Protein AF-L7UNW4-F1 (afdb_monomer_lite)

Secondary structure (DSSP, 8-state):
-PPPPPP----TT-TTSTTS---------B-GGG--HHHHHHHHH--S-B----TTT-PPPPB------EEEEEEPTTTSSSS-EEEEEEEEESS-IIIIITTSGGGGGT-TTTSSBSS----BTTSGGGEEEEEEEEGGG---EEEETTEEEEHHHHTT--GGGS-HHHHHHHHHHHHHHHSB--B-S-TTSPPSTT-S--HHHHHHHHHHHHHHHHHHHT---TT--S--SS-BPPPTTHHHHHHHHHHHHHHHHBS-GGG--S-SSHHHHHHHHHHHTTSS-----S-EEEEE-

Structure (mmCIF, N/CA/C/O backbone):
data_AF-L7UNW4-F1
#
_entry.id   AF-L7UNW4-F1
#
loop_
_atom_site.group_PDB
_atom_site.id
_atom_site.type_symbol
_atom_site.label_atom_id
_atom_site.label_alt_id
_atom_site.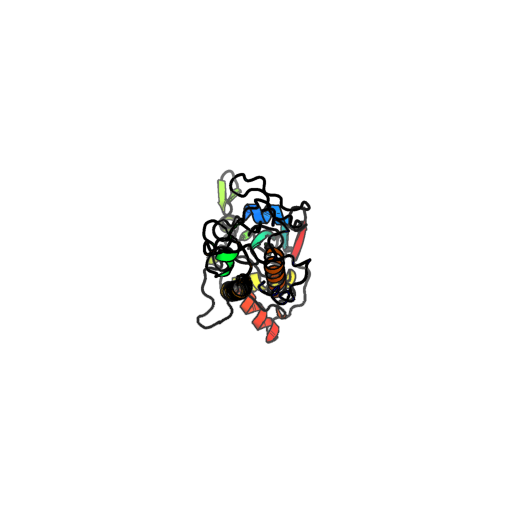label_comp_id
_atom_site.label_asym_id
_atom_site.label_entity_id
_atom_site.label_seq_id
_atom_site.pdbx_PDB_ins_code
_atom_site.Cartn_x
_atom_site.Cartn_y
_atom_site.Cartn_z
_atom_site.occupancy
_atom_site.B_iso_or_equiv
_atom_site.auth_seq_id
_atom_site.auth_comp_id
_atom_site.auth_asym_id
_atom_site.auth_atom_id
_atom_site.pdbx_PDB_model_num
ATOM 1 N N . MET A 1 1 ? 36.324 -14.123 -56.892 1.00 39.19 1 MET A N 1
ATOM 2 C CA . MET A 1 1 ? 34.978 -14.121 -56.283 1.00 39.19 1 MET A CA 1
ATOM 3 C C . MET A 1 1 ? 35.136 -14.588 -54.851 1.00 39.19 1 MET A C 1
ATOM 5 O O . MET A 1 1 ? 35.699 -15.655 -54.648 1.00 39.19 1 MET A O 1
ATOM 9 N N . VAL A 1 2 ? 34.754 -13.760 -53.881 1.00 34.31 2 VAL A N 1
ATOM 10 C CA . VAL A 1 2 ? 34.751 -14.142 -52.462 1.00 34.31 2 VAL A CA 1
ATOM 11 C C . VAL A 1 2 ? 33.530 -15.041 -52.245 1.00 34.31 2 VAL A C 1
ATOM 13 O O . VAL A 1 2 ? 32.457 -14.678 -52.734 1.00 34.31 2 VAL A O 1
ATOM 16 N N . PRO A 1 3 ? 33.658 -16.214 -51.602 1.00 35.25 3 PRO A N 1
ATOM 17 C CA . PRO A 1 3 ? 32.506 -17.066 -51.347 1.00 35.25 3 PRO A CA 1
ATOM 18 C C . PRO A 1 3 ? 31.510 -16.325 -50.441 1.00 35.25 3 PRO A C 1
ATOM 20 O O . PRO A 1 3 ? 31.945 -15.616 -49.528 1.00 35.25 3 PRO A O 1
ATOM 23 N N . PRO A 1 4 ? 30.191 -16.460 -50.673 1.00 41.19 4 PRO A N 1
ATOM 24 C CA . PRO A 1 4 ? 29.203 -15.956 -49.732 1.00 41.19 4 PRO A CA 1
ATOM 25 C C . PRO A 1 4 ? 29.487 -16.601 -48.374 1.00 41.19 4 PRO A C 1
ATOM 27 O O . PRO A 1 4 ? 29.591 -17.825 -48.269 1.00 41.19 4 PRO A O 1
ATOM 30 N N . GLY A 1 5 ? 29.709 -15.763 -47.360 1.00 40.28 5 GLY A N 1
ATOM 31 C CA . GLY A 1 5 ? 29.980 -16.227 -46.006 1.00 40.28 5 GLY A CA 1
ATOM 32 C C . GLY A 1 5 ? 28.854 -17.145 -45.522 1.00 40.28 5 GLY A C 1
ATOM 33 O O . GLY A 1 5 ? 27.713 -16.980 -45.964 1.00 40.28 5 GLY A O 1
ATOM 34 N N . PRO A 1 6 ? 29.156 -18.119 -44.646 1.00 44.53 6 PRO A N 1
ATOM 35 C CA . PRO A 1 6 ? 28.140 -18.995 -44.086 1.00 44.53 6 PRO A CA 1
ATOM 36 C C . PRO A 1 6 ? 27.051 -18.122 -43.473 1.00 44.53 6 PRO A C 1
ATOM 38 O O . PRO A 1 6 ? 27.332 -17.309 -42.589 1.00 44.53 6 PRO A O 1
ATOM 41 N N . GLY A 1 7 ? 25.832 -18.260 -44.004 1.00 51.69 7 GLY A N 1
ATOM 42 C CA . GLY A 1 7 ? 24.644 -17.633 -43.446 1.00 51.69 7 GLY A CA 1
ATOM 43 C C . GLY A 1 7 ? 24.667 -17.872 -41.946 1.00 51.69 7 GLY A C 1
ATOM 44 O O . GLY A 1 7 ? 24.882 -18.985 -41.473 1.00 51.69 7 GLY A O 1
ATOM 45 N N . ASP A 1 8 ? 24.563 -16.793 -41.203 1.00 58.44 8 ASP A N 1
ATOM 46 C CA . ASP A 1 8 ? 25.012 -16.671 -39.825 1.00 58.44 8 ASP A CA 1
ATOM 47 C C . ASP A 1 8 ? 24.097 -17.357 -38.786 1.00 58.44 8 ASP A C 1
ATOM 49 O O . ASP A 1 8 ? 24.084 -16.987 -37.605 1.00 58.44 8 ASP A O 1
ATOM 53 N N . GLY A 1 9 ? 23.322 -18.342 -39.252 1.00 54.38 9 GLY A N 1
ATOM 54 C CA . GLY A 1 9 ? 22.373 -19.149 -38.497 1.00 54.38 9 GLY A CA 1
ATOM 55 C C . GLY A 1 9 ? 21.197 -18.363 -37.925 1.00 54.38 9 GLY A C 1
ATOM 56 O O . GLY A 1 9 ? 20.478 -18.899 -37.083 1.00 54.38 9 GLY A O 1
ATOM 57 N N . HIS A 1 10 ? 21.008 -17.099 -38.315 1.00 52.16 10 HIS A N 1
ATOM 58 C CA . HIS A 1 10 ? 19.988 -16.256 -37.712 1.00 52.16 10 HIS A CA 1
ATOM 59 C C . HIS A 1 10 ? 18.599 -16.533 -38.308 1.00 52.16 10 HIS A C 1
ATOM 61 O O . HIS A 1 10 ? 18.449 -16.513 -39.529 1.00 52.16 10 HIS A O 1
ATOM 67 N N . PRO A 1 11 ? 17.567 -16.783 -37.483 1.00 59.62 11 PRO A N 1
ATOM 68 C CA . PRO A 1 11 ? 16.223 -17.045 -37.986 1.00 59.62 11 PRO A CA 1
ATOM 69 C C . PRO A 1 11 ? 15.629 -15.796 -38.660 1.00 59.62 11 PRO A C 1
ATOM 71 O O . PRO A 1 11 ? 15.615 -14.719 -38.063 1.00 59.62 11 PRO A O 1
ATOM 74 N N . GLU A 1 12 ? 15.070 -15.963 -39.866 1.00 52.09 12 GLU A N 1
ATOM 75 C CA . GLU A 1 12 ? 14.457 -14.893 -40.688 1.00 52.09 12 GLU A CA 1
ATOM 76 C C . GLU A 1 12 ? 13.303 -14.144 -39.986 1.00 52.09 12 GLU A C 1
ATOM 78 O O . GLU A 1 12 ? 12.936 -13.047 -40.390 1.00 52.09 12 GLU A O 1
ATOM 83 N N . GLY A 1 13 ? 12.753 -14.697 -38.899 1.00 53.56 13 GLY A N 1
ATOM 84 C CA . GLY A 1 13 ? 11.665 -14.108 -38.107 1.00 53.56 13 GLY A CA 1
ATOM 85 C C . GLY A 1 13 ? 12.092 -13.486 -36.774 1.00 53.56 13 GLY A C 1
ATOM 86 O O . GLY A 1 13 ? 11.269 -13.375 -35.863 1.00 53.56 13 GLY A O 1
ATOM 87 N N . CYS A 1 14 ? 13.369 -13.145 -36.588 1.00 54.25 14 CYS A N 1
ATOM 88 C CA . CYS A 1 14 ? 13.829 -12.584 -35.322 1.00 54.25 14 CYS A CA 1
ATOM 89 C C . CYS A 1 14 ? 13.159 -11.227 -35.024 1.00 54.25 14 CYS A C 1
ATOM 91 O O . CYS A 1 14 ? 13.487 -10.210 -35.631 1.00 54.25 14 CYS A O 1
ATOM 93 N N . LEU A 1 15 ? 12.294 -11.183 -34.002 1.00 47.06 15 LEU A N 1
ATOM 94 C CA . LEU A 1 15 ? 11.631 -9.965 -33.486 1.00 47.06 15 LEU A CA 1
ATOM 95 C C . LEU A 1 15 ? 12.612 -8.892 -32.954 1.00 47.06 15 LEU A C 1
ATOM 97 O O . LEU A 1 15 ? 12.213 -7.797 -32.541 1.00 47.06 15 LEU A O 1
ATOM 101 N N . PHE A 1 16 ? 13.905 -9.219 -32.901 1.00 52.94 16 PHE A N 1
ATOM 102 C CA . PHE A 1 16 ? 14.989 -8.326 -32.498 1.00 52.94 16 PHE A CA 1
ATOM 103 C C . PHE A 1 16 ? 15.801 -7.798 -33.692 1.00 52.94 16 PHE A C 1
ATOM 105 O O . PHE A 1 16 ? 16.626 -6.907 -33.501 1.00 52.94 16 PHE A O 1
ATOM 112 N N . CYS A 1 17 ? 15.548 -8.286 -34.912 1.00 55.28 17 CYS A N 1
ATOM 113 C CA . CYS A 1 17 ? 16.135 -7.761 -36.140 1.00 55.28 17 CYS A CA 1
ATOM 114 C C . CYS A 1 17 ? 15.327 -6.583 -36.698 1.00 55.28 17 CYS A C 1
ATOM 116 O O . CYS A 1 17 ? 14.102 -6.529 -36.625 1.00 55.28 17 CYS A O 1
ATOM 118 N N . LYS A 1 18 ? 16.057 -5.621 -37.267 1.00 51.88 18 LYS A N 1
ATOM 119 C CA . LYS A 1 18 ? 15.620 -4.259 -37.617 1.00 51.88 18 LYS A CA 1
ATOM 120 C C . LYS A 1 18 ? 14.452 -4.158 -38.615 1.00 51.88 18 LYS A C 1
ATOM 122 O O . LYS A 1 18 ? 13.881 -3.081 -38.747 1.00 51.88 18 LYS A O 1
ATOM 127 N N . GLU A 1 19 ? 14.101 -5.235 -39.317 1.00 51.78 19 GLU A N 1
ATOM 128 C CA . GLU A 1 19 ? 13.080 -5.205 -40.379 1.00 51.78 19 GLU A CA 1
ATOM 129 C C . GLU A 1 19 ? 11.636 -5.176 -39.859 1.00 51.78 19 GLU A C 1
ATOM 131 O O . GLU A 1 19 ? 10.724 -4.834 -40.604 1.00 51.78 19 GLU A O 1
ATOM 136 N N . SER A 1 20 ? 11.421 -5.437 -38.567 1.00 48.34 20 SER A N 1
ATOM 137 C CA . SER A 1 20 ? 10.173 -5.078 -37.891 1.00 48.34 20 SER A CA 1
ATOM 138 C C . SER A 1 20 ? 10.376 -3.749 -37.163 1.00 48.34 20 SER A C 1
ATOM 140 O O . SER A 1 20 ? 10.975 -3.751 -36.081 1.00 48.34 20 SER A O 1
ATOM 142 N N . PRO A 1 21 ? 9.937 -2.600 -37.717 1.00 50.62 21 PRO A N 1
ATOM 143 C CA . PRO A 1 21 ? 10.019 -1.340 -36.997 1.00 50.62 21 PRO A CA 1
ATOM 144 C C . PRO A 1 21 ? 9.292 -1.504 -35.665 1.00 50.62 21 PRO A C 1
ATOM 146 O O . PRO A 1 21 ? 8.100 -1.806 -35.608 1.00 50.62 21 PRO A O 1
ATOM 149 N N . ARG A 1 22 ? 10.034 -1.329 -34.569 1.00 56.44 22 ARG A N 1
ATOM 150 C CA . ARG A 1 22 ? 9.451 -1.210 -33.235 1.00 56.44 22 ARG A CA 1
ATOM 151 C C . ARG A 1 22 ? 8.745 0.134 -33.195 1.00 56.44 22 ARG A C 1
ATOM 153 O O . ARG A 1 22 ? 9.339 1.123 -32.775 1.00 56.44 22 ARG A O 1
ATOM 160 N N . GLU A 1 23 ? 7.521 0.191 -33.712 1.00 56.66 23 GLU A N 1
ATOM 161 C CA . GLU A 1 23 ? 6.699 1.388 -33.609 1.00 56.66 23 GLU A CA 1
ATOM 162 C C . GLU A 1 23 ? 6.601 1.778 -32.136 1.00 56.66 23 GLU A C 1
ATOM 164 O O . GLU A 1 23 ? 6.102 1.044 -31.278 1.00 56.66 23 GLU A O 1
ATOM 169 N N . LEU A 1 24 ? 7.171 2.939 -31.846 1.00 56.50 24 LEU A N 1
ATOM 170 C CA . LEU A 1 24 ? 7.217 3.511 -30.523 1.00 56.50 24 LEU A CA 1
ATOM 171 C C . LEU A 1 24 ? 5.833 4.081 -30.207 1.00 56.50 24 LEU A C 1
ATOM 173 O O . LEU A 1 24 ? 5.397 5.055 -30.817 1.00 56.50 24 LEU A O 1
ATOM 177 N N . LYS A 1 25 ? 5.130 3.475 -29.246 1.00 65.12 25 LYS A N 1
ATOM 178 C CA . LYS A 1 25 ? 3.729 3.795 -28.919 1.00 65.12 25 LYS A CA 1
ATOM 179 C C . LYS A 1 25 ? 3.529 5.143 -28.208 1.00 65.12 25 LYS A C 1
ATOM 181 O O . LYS A 1 25 ? 2.401 5.489 -27.873 1.00 65.12 25 LYS A O 1
ATOM 186 N N . ASN A 1 26 ? 4.598 5.914 -27.991 1.00 71.56 26 ASN A N 1
ATOM 187 C CA . ASN A 1 26 ? 4.573 7.264 -27.402 1.00 71.56 26 ASN A CA 1
ATOM 188 C C . ASN A 1 26 ? 3.898 7.328 -26.031 1.00 71.56 26 ASN A C 1
ATOM 190 O O . ASN A 1 26 ? 3.350 8.362 -25.651 1.00 71.56 26 ASN A O 1
ATOM 194 N N . TYR A 1 27 ? 3.980 6.233 -25.273 1.00 78.25 27 TYR A N 1
ATOM 195 C CA . TYR A 1 27 ? 3.532 6.211 -23.891 1.00 78.25 27 TYR A CA 1
ATOM 196 C C . TYR A 1 27 ? 4.336 7.195 -23.031 1.00 78.25 27 TYR A C 1
ATOM 198 O O . TYR A 1 27 ? 5.460 7.546 -23.401 1.00 78.25 27 TYR A O 1
ATOM 206 N N . LYS A 1 28 ? 3.798 7.617 -21.879 1.00 81.94 28 LYS A N 1
ATOM 207 C CA . LYS A 1 28 ? 4.635 8.162 -20.793 1.00 81.94 28 LYS A CA 1
ATOM 208 C C . LYS A 1 28 ? 4.490 7.368 -19.515 1.00 81.94 28 LYS A C 1
ATOM 210 O O . LYS A 1 28 ? 3.475 6.729 -19.277 1.00 81.94 28 LYS A O 1
ATOM 215 N N . THR A 1 29 ? 5.506 7.441 -18.674 1.00 86.44 29 THR A N 1
ATOM 216 C CA . THR A 1 29 ? 5.508 6.800 -17.368 1.00 86.44 29 THR A CA 1
ATOM 217 C C . THR A 1 29 ? 5.247 7.830 -16.276 1.00 86.44 29 THR A C 1
ATOM 219 O O . THR A 1 29 ? 5.974 8.818 -16.157 1.00 86.44 29 THR A O 1
ATOM 222 N N . LYS A 1 30 ? 4.247 7.579 -15.422 1.00 87.88 30 LYS A N 1
ATOM 223 C CA . LYS A 1 30 ? 4.075 8.320 -14.166 1.00 87.88 30 LYS A CA 1
ATOM 224 C C . LYS A 1 30 ? 4.955 7.685 -13.096 1.00 87.88 30 LYS A C 1
ATOM 226 O O . LYS A 1 30 ? 4.632 6.631 -12.550 1.00 87.88 30 LYS A O 1
ATOM 231 N N . HIS A 1 31 ? 6.099 8.311 -12.872 1.00 85.31 31 HIS A N 1
ATOM 232 C CA . HIS A 1 31 ? 7.185 7.757 -12.081 1.00 85.31 31 HIS A CA 1
ATOM 233 C C . HIS A 1 31 ? 7.033 7.949 -10.568 1.00 85.31 31 HIS A C 1
ATOM 235 O O . HIS A 1 31 ? 6.147 8.677 -10.125 1.00 85.31 31 HIS A O 1
ATOM 241 N N . GLY A 1 32 ? 7.912 7.319 -9.775 1.00 84.69 32 GLY A N 1
ATOM 242 C CA . GLY A 1 32 ? 7.780 7.253 -8.312 1.00 84.69 32 GLY A CA 1
ATOM 243 C C . GLY A 1 32 ? 7.618 8.617 -7.624 1.00 84.69 32 GLY A C 1
ATOM 244 O O . GLY A 1 32 ? 6.718 8.773 -6.803 1.00 84.69 32 GLY A O 1
ATOM 245 N N . GLU A 1 33 ? 8.426 9.611 -8.016 1.00 86.75 33 GLU A N 1
ATOM 246 C CA . GLU A 1 33 ? 8.375 10.988 -7.475 1.00 86.75 33 GLU A CA 1
ATOM 247 C C . GLU A 1 33 ? 7.083 11.750 -7.815 1.00 86.75 33 GLU A C 1
ATOM 249 O O . GLU A 1 33 ? 6.759 12.732 -7.152 1.00 86.75 33 GLU A O 1
ATOM 254 N N . LEU A 1 34 ? 6.341 11.316 -8.841 1.00 87.69 34 LEU A N 1
ATOM 255 C CA . LEU A 1 34 ? 5.068 11.922 -9.241 1.00 87.69 34 LEU A CA 1
ATOM 256 C C . LEU A 1 34 ? 3.859 11.238 -8.596 1.00 87.69 34 LEU A C 1
ATOM 258 O O . LEU A 1 34 ? 2.745 11.494 -9.050 1.00 87.69 34 LEU A O 1
ATOM 262 N N . LYS A 1 35 ? 4.045 10.370 -7.589 1.00 89.56 35 LYS A N 1
ATOM 263 C CA . LYS A 1 35 ? 2.926 9.675 -6.933 1.00 89.56 35 LYS A CA 1
ATOM 264 C C . LYS A 1 35 ? 1.833 10.654 -6.485 1.00 89.56 35 LYS A C 1
ATOM 266 O O . LYS A 1 35 ? 2.120 11.736 -5.977 1.00 89.56 35 LYS A O 1
ATOM 271 N N . ASP A 1 36 ? 0.581 10.251 -6.648 1.00 91.12 36 ASP A N 1
ATOM 272 C CA . ASP A 1 36 ? -0.588 11.028 -6.246 1.00 91.12 36 ASP A CA 1
ATOM 273 C C . ASP A 1 36 ? -1.644 10.089 -5.658 1.00 91.12 36 ASP A C 1
ATOM 275 O O . ASP A 1 36 ? -2.275 9.292 -6.357 1.00 91.12 36 ASP A O 1
ATOM 279 N N . GLU A 1 37 ? -1.840 10.196 -4.346 1.00 90.62 37 GLU A N 1
ATOM 280 C CA . GLU A 1 37 ? -2.776 9.358 -3.595 1.00 90.62 37 GLU A CA 1
ATOM 281 C C . GLU A 1 37 ? -4.228 9.559 -4.038 1.00 90.62 37 GLU A C 1
ATOM 283 O O . GLU A 1 37 ? -4.982 8.591 -4.069 1.00 90.62 37 GLU A O 1
ATOM 288 N N . GLY A 1 38 ? -4.615 10.763 -4.472 1.00 91.75 38 GLY A N 1
ATOM 289 C CA . GLY A 1 38 ? -5.956 11.028 -4.997 1.00 91.75 38 GLY A CA 1
ATOM 290 C C . GLY A 1 38 ? -6.176 10.429 -6.389 1.00 91.75 38 GLY A C 1
ATOM 291 O O . GLY A 1 38 ? -7.293 10.033 -6.733 1.00 91.75 38 GLY A O 1
ATOM 292 N N . VAL A 1 39 ? -5.124 10.323 -7.207 1.00 90.94 39 VAL A N 1
ATOM 293 C CA . VAL A 1 39 ? -5.185 9.578 -8.478 1.00 90.94 39 VAL A CA 1
ATOM 294 C C . VAL A 1 39 ? -5.271 8.077 -8.214 1.00 90.94 39 VAL A C 1
ATOM 296 O O . VAL A 1 39 ? -6.097 7.412 -8.843 1.00 90.94 39 VAL A O 1
ATOM 299 N N . LEU A 1 40 ? -4.490 7.558 -7.261 1.00 92.56 40 LEU A N 1
ATOM 300 C CA . LEU A 1 40 ? -4.558 6.153 -6.857 1.00 92.56 40 LEU A CA 1
ATOM 301 C C . LEU A 1 40 ? -5.957 5.789 -6.354 1.00 92.56 40 LEU A C 1
ATOM 303 O O . LEU A 1 40 ? -6.538 4.801 -6.796 1.00 92.56 40 LEU A O 1
ATOM 307 N N . GLU A 1 41 ? -6.522 6.620 -5.481 1.00 93.06 41 GLU A N 1
ATOM 308 C CA . GLU A 1 41 ? -7.867 6.464 -4.930 1.00 93.06 41 GLU A CA 1
ATOM 309 C C . GLU A 1 41 ? -8.927 6.345 -6.038 1.00 93.06 41 GLU A C 1
ATOM 311 O O . GLU A 1 41 ? -9.714 5.396 -6.077 1.00 93.06 41 GLU A O 1
ATOM 316 N N . LYS A 1 42 ? -8.896 7.264 -7.013 1.00 91.81 42 LYS A N 1
ATOM 317 C CA . LYS A 1 42 ? -9.773 7.216 -8.192 1.00 91.81 42 LYS A CA 1
ATOM 318 C C . LYS A 1 42 ? -9.550 5.956 -9.025 1.00 91.81 42 LYS A C 1
ATOM 320 O O . LYS A 1 42 ? -10.523 5.383 -9.513 1.00 91.81 42 LYS A O 1
ATOM 325 N N . SER A 1 43 ? -8.300 5.523 -9.195 1.00 90.81 43 SER A N 1
ATOM 326 C CA . SER A 1 43 ? -7.974 4.312 -9.953 1.00 90.81 43 SER A CA 1
ATOM 327 C C . SER A 1 43 ? -8.510 3.049 -9.272 1.00 90.81 43 SER A C 1
ATOM 329 O O . SER A 1 43 ? -9.062 2.185 -9.955 1.00 90.81 43 SER A O 1
ATOM 331 N N . LEU A 1 44 ? -8.420 2.963 -7.941 1.00 92.31 44 LEU A N 1
ATOM 332 C CA . LEU A 1 44 ? -8.937 1.835 -7.161 1.00 92.31 44 LEU A CA 1
ATOM 333 C C . LEU A 1 44 ? -10.457 1.690 -7.284 1.00 92.31 44 LEU A C 1
ATOM 335 O O . LEU A 1 44 ? -10.946 0.575 -7.462 1.00 92.31 44 LEU A O 1
ATOM 339 N N . TRP A 1 45 ? -11.190 2.806 -7.276 1.00 91.94 45 TRP A N 1
ATOM 340 C CA . TRP A 1 45 ? -12.646 2.809 -7.468 1.00 91.94 45 TRP A CA 1
ATOM 341 C C . TRP A 1 45 ? -13.094 2.585 -8.919 1.00 91.94 45 TRP A C 1
ATOM 343 O O . TRP A 1 45 ? -14.252 2.235 -9.153 1.00 91.94 45 TRP A O 1
ATOM 353 N N . SER A 1 46 ? -12.222 2.827 -9.899 1.00 87.69 46 SER A N 1
ATOM 354 C CA . SER A 1 46 ? -12.574 2.742 -11.318 1.00 87.69 46 SER A CA 1
ATOM 355 C C . SER A 1 46 ? -12.777 1.295 -11.773 1.00 87.69 46 SER A C 1
ATOM 357 O O . SER A 1 46 ? -12.003 0.404 -11.415 1.00 87.69 46 SER A O 1
ATOM 359 N N . LYS A 1 47 ? -13.788 1.085 -12.627 1.00 83.25 47 LYS A N 1
ATOM 360 C CA . LYS A 1 47 ? -13.935 -0.137 -13.437 1.00 83.25 47 LYS A CA 1
ATOM 361 C C . LYS A 1 47 ? -13.192 -0.051 -14.762 1.00 83.25 47 LYS A C 1
ATOM 363 O O . LYS A 1 47 ? -12.759 -1.064 -15.308 1.00 83.25 47 LYS A O 1
ATOM 368 N N . GLU A 1 48 ? -13.056 1.172 -15.259 1.00 80.50 48 GLU A N 1
ATOM 369 C CA . GLU A 1 48 ? -12.449 1.461 -16.545 1.00 80.50 48 GLU A CA 1
ATOM 370 C C . GLU A 1 48 ? -10.937 1.260 -16.483 1.00 80.50 48 GLU A C 1
ATOM 372 O O . GLU A 1 48 ? -10.325 1.550 -15.441 1.00 80.50 48 GLU A O 1
ATOM 377 N N . PRO A 1 49 ? -10.318 0.810 -17.590 1.00 71.38 49 PRO A N 1
ATOM 378 C CA . PRO A 1 49 ? -8.877 0.816 -17.711 1.00 71.38 49 PRO A CA 1
ATOM 379 C C . PRO A 1 49 ? -8.321 2.213 -17.444 1.00 71.38 49 PRO A C 1
ATOM 381 O O . PRO A 1 49 ? -8.884 3.213 -17.898 1.00 71.38 49 PRO A O 1
ATOM 384 N N . LEU A 1 50 ? -7.200 2.302 -16.730 1.00 67.19 50 LEU A N 1
ATOM 385 C CA . LEU A 1 50 ? -6.555 3.592 -16.536 1.00 67.19 50 LEU A CA 1
ATOM 386 C C . LEU A 1 50 ? -5.980 4.070 -17.872 1.00 67.19 50 LEU A C 1
ATOM 388 O O . LEU A 1 50 ? -5.015 3.509 -18.392 1.00 67.19 50 LEU A O 1
ATOM 392 N N . ILE A 1 51 ? -6.569 5.137 -18.398 1.00 60.28 51 ILE A N 1
ATOM 393 C CA . ILE A 1 51 ? -6.081 5.870 -19.561 1.00 60.28 51 ILE A CA 1
ATOM 394 C C . ILE A 1 51 ? -5.776 7.284 -19.067 1.00 60.28 51 ILE A C 1
ATOM 396 O O . ILE A 1 51 ? -6.657 7.972 -18.551 1.00 60.28 51 ILE A O 1
ATOM 400 N N . SER A 1 52 ? -4.516 7.715 -19.156 1.00 56.72 52 SER A N 1
ATOM 401 C CA . SER A 1 52 ? -4.169 9.096 -18.812 1.00 56.72 52 SER A CA 1
ATOM 402 C C . SER A 1 52 ? -4.630 10.038 -19.918 1.00 56.72 52 SER A C 1
ATOM 404 O O . SER A 1 52 ? -4.306 9.842 -21.086 1.00 56.72 52 SER A O 1
ATOM 406 N N . ASN A 1 53 ? -5.337 11.094 -19.520 1.00 50.34 53 ASN A N 1
ATOM 407 C CA . ASN A 1 53 ? -5.613 12.261 -20.360 1.00 50.34 53 ASN A CA 1
ATOM 408 C C . ASN A 1 53 ? -4.657 13.432 -20.050 1.00 50.34 53 ASN A C 1
ATOM 410 O O . ASN A 1 53 ? -4.805 14.518 -20.614 1.00 50.34 53 ASN A O 1
ATOM 414 N N . ASP A 1 54 ? -3.694 13.250 -19.135 1.00 54.62 54 ASP A N 1
ATOM 415 C CA . ASP A 1 54 ? -2.702 14.274 -18.807 1.00 54.62 54 ASP A CA 1
ATOM 416 C C . ASP A 1 54 ? -1.718 14.431 -19.973 1.00 54.62 54 ASP A C 1
ATOM 418 O O . ASP A 1 54 ? -0.956 13.521 -20.300 1.00 54.62 54 ASP A O 1
ATOM 422 N N . LYS A 1 55 ? -1.697 15.618 -20.587 1.00 51.38 55 LYS A N 1
ATOM 423 C CA . LYS A 1 55 ? -0.790 15.953 -21.695 1.00 51.38 55 LYS A CA 1
ATOM 424 C C . LYS A 1 55 ? 0.693 15.860 -21.308 1.00 51.38 55 LYS A C 1
ATOM 426 O O . LYS A 1 55 ? 1.522 15.659 -22.191 1.00 51.38 55 LYS A O 1
ATOM 431 N N . LYS A 1 56 ? 1.036 15.981 -20.017 1.00 47.19 56 LYS A N 1
ATOM 432 C CA . LYS A 1 56 ? 2.400 15.774 -19.498 1.00 47.19 56 LYS A CA 1
ATOM 433 C C . LYS A 1 56 ? 2.778 14.289 -19.429 1.00 47.19 56 LYS A C 1
ATOM 435 O O . LYS A 1 56 ? 3.965 13.976 -19.433 1.00 47.19 56 LYS A O 1
ATOM 440 N N . VAL A 1 57 ? 1.784 13.393 -19.407 1.00 47.88 57 VAL A N 1
ATOM 441 C CA . VAL A 1 57 ? 1.930 11.941 -19.186 1.00 47.88 57 VAL A CA 1
ATOM 442 C C . VAL A 1 57 ? 1.404 11.098 -20.374 1.00 47.88 57 VAL A C 1
ATOM 444 O O . VAL A 1 57 ? 1.523 9.883 -20.365 1.00 47.88 57 VAL A O 1
ATOM 447 N N . GLY A 1 58 ? 0.888 11.704 -21.449 1.00 52.12 58 GLY A N 1
ATOM 448 C CA . GLY A 1 58 ? 0.532 11.000 -22.695 1.00 52.12 58 GLY A CA 1
ATOM 449 C C . GLY A 1 58 ? -0.401 9.785 -22.504 1.00 52.12 58 GLY A C 1
ATOM 450 O O . GLY A 1 58 ? -1.038 9.656 -21.458 1.00 52.12 58 GLY A O 1
ATOM 451 N N . PRO A 1 59 ? -0.521 8.887 -23.502 1.00 54.06 59 PRO A N 1
ATOM 452 C CA . PRO A 1 59 ? -1.213 7.618 -23.306 1.00 54.06 59 PRO A CA 1
ATOM 453 C C . PRO A 1 59 ? -0.444 6.735 -22.307 1.00 54.06 59 PRO A C 1
ATOM 455 O O . PRO A 1 59 ? 0.787 6.702 -22.308 1.00 54.06 59 PRO A O 1
ATOM 458 N N . LEU A 1 60 ? -1.168 5.986 -21.473 1.00 62.97 60 LEU A N 1
ATOM 459 C CA . LEU A 1 60 ? -0.602 4.942 -20.609 1.00 62.97 60 LEU A CA 1
ATOM 460 C C . LEU A 1 60 ? -0.834 3.564 -21.225 1.00 62.97 60 LEU A C 1
ATOM 462 O O . LEU A 1 60 ? -1.726 3.385 -22.059 1.00 62.97 60 LEU A O 1
ATOM 466 N N . TYR A 1 61 ? -0.056 2.577 -20.784 1.00 63.62 61 TYR A N 1
ATOM 467 C CA . TYR A 1 61 ? -0.390 1.187 -21.060 1.00 63.62 61 TYR A CA 1
ATOM 468 C C . TYR A 1 61 ? -1.727 0.868 -20.366 1.00 63.62 61 TYR A C 1
ATOM 470 O O . TYR A 1 61 ? -1.845 1.134 -19.168 1.00 63.62 61 TYR A O 1
ATOM 478 N N . PRO A 1 62 ? -2.742 0.336 -21.073 1.00 61.38 62 PRO A N 1
ATOM 479 C CA . PRO A 1 62 ? -4.044 0.082 -20.472 1.00 61.38 62 PRO A CA 1
ATOM 480 C C . PRO A 1 62 ? -3.904 -0.962 -19.361 1.00 61.38 62 PRO A C 1
ATOM 482 O O . PRO A 1 62 ? -3.502 -2.101 -19.597 1.00 61.38 62 PRO A O 1
ATOM 485 N N . LEU A 1 63 ? -4.239 -0.557 -18.140 1.00 65.00 63 LEU A N 1
ATOM 486 C CA . LEU A 1 63 ? -4.293 -1.418 -16.962 1.00 65.00 63 LEU A CA 1
ATOM 487 C C . LEU A 1 63 ? -5.730 -1.463 -16.474 1.00 65.00 63 LEU A C 1
ATOM 489 O O . LEU A 1 63 ? -6.364 -0.415 -16.392 1.00 65.00 63 LEU A O 1
ATOM 493 N N . SER A 1 64 ? -6.238 -2.646 -16.138 1.00 70.94 64 SER A N 1
ATOM 494 C CA . SER A 1 64 ? -7.563 -2.781 -15.531 1.00 70.94 64 SER A CA 1
ATOM 495 C C . SER A 1 64 ? -7.675 -1.919 -14.270 1.00 70.94 64 SER A C 1
ATOM 497 O O . SER A 1 64 ? -6.739 -1.868 -13.467 1.00 70.94 64 SER A O 1
ATOM 499 N N . GLY A 1 65 ? -8.824 -1.266 -14.085 1.00 72.19 65 GLY A N 1
ATOM 500 C CA . GLY A 1 65 ? -9.165 -0.618 -12.822 1.00 72.19 65 GLY A CA 1
ATOM 501 C C . GLY A 1 65 ? -9.267 -1.621 -11.666 1.00 72.19 65 GLY A C 1
ATOM 502 O O . GLY A 1 65 ? -9.327 -2.836 -11.877 1.00 72.19 65 GLY A O 1
ATOM 503 N N . GLY A 1 66 ? -9.264 -1.105 -10.436 1.00 78.75 66 GLY A N 1
ATOM 504 C CA . GLY A 1 66 ? -9.261 -1.933 -9.226 1.00 78.75 66 GLY A CA 1
ATOM 505 C C . GLY A 1 66 ? -10.617 -2.548 -8.906 1.00 78.75 66 GLY A C 1
ATOM 506 O O . GLY A 1 66 ? -10.667 -3.607 -8.286 1.00 78.75 66 GLY A O 1
ATOM 507 N N . ASN A 1 67 ? -11.710 -1.905 -9.343 1.00 78.50 67 ASN A N 1
ATOM 508 C CA . ASN A 1 67 ? -13.082 -2.267 -8.976 1.00 78.50 67 ASN A CA 1
ATOM 509 C C . ASN A 1 67 ? -13.313 -2.399 -7.454 1.00 78.50 67 ASN A C 1
ATOM 511 O O . ASN A 1 67 ? -14.273 -3.046 -7.032 1.00 78.50 67 ASN A O 1
ATOM 515 N N . ASP A 1 68 ? -12.466 -1.799 -6.615 1.00 86.12 68 ASP A N 1
ATOM 516 C CA . ASP A 1 68 ? -12.614 -1.879 -5.166 1.00 86.12 68 ASP A CA 1
ATOM 517 C C . ASP A 1 68 ? -13.626 -0.828 -4.722 1.00 86.12 68 ASP A C 1
ATOM 519 O O . ASP A 1 68 ? -13.316 0.353 -4.693 1.00 86.12 68 ASP A O 1
ATOM 523 N N . GLN A 1 69 ? -14.850 -1.238 -4.389 1.00 87.56 69 GLN A N 1
ATOM 524 C CA . GLN A 1 69 ? -15.921 -0.327 -3.967 1.00 87.56 69 GLN A CA 1
ATOM 525 C C . GLN A 1 69 ? -15.799 0.134 -2.507 1.00 87.56 69 GLN A C 1
ATOM 527 O O . GLN A 1 69 ? -16.701 0.811 -2.013 1.00 87.56 69 GLN A O 1
ATOM 532 N N . THR A 1 70 ? -14.722 -0.226 -1.804 1.00 92.38 70 THR A N 1
ATOM 533 C CA . THR A 1 70 ? -14.546 0.107 -0.389 1.00 92.38 70 THR A CA 1
ATOM 534 C C . THR A 1 70 ? -14.507 1.624 -0.178 1.00 92.38 70 THR A C 1
ATOM 536 O O . THR A 1 70 ? -13.708 2.338 -0.784 1.00 92.38 70 THR A O 1
ATOM 539 N N . THR A 1 71 ? -15.366 2.128 0.710 1.00 94.19 71 THR A N 1
ATOM 540 C CA . THR A 1 71 ? -15.327 3.522 1.203 1.00 94.19 71 THR A CA 1
ATOM 541 C C . THR A 1 71 ? -14.742 3.630 2.605 1.00 94.19 71 THR A C 1
ATOM 543 O O . THR A 1 71 ? -14.390 4.719 3.060 1.00 94.19 71 THR A O 1
ATOM 546 N N . GLY A 1 72 ? -14.608 2.494 3.286 1.00 96.00 72 GLY A N 1
ATOM 547 C CA . GLY A 1 72 ? -14.041 2.402 4.615 1.00 96.00 72 GLY A CA 1
ATOM 548 C C . GLY A 1 72 ? -14.592 1.212 5.381 1.00 96.00 72 GLY A C 1
ATOM 549 O O . GLY A 1 72 ? -15.017 0.208 4.805 1.00 96.00 72 GLY A O 1
ATOM 550 N N . TRP A 1 73 ? -14.601 1.349 6.697 1.00 97.56 73 TRP A N 1
ATOM 551 C CA . TRP A 1 73 ? -15.086 0.363 7.640 1.00 97.56 73 TRP A CA 1
ATOM 552 C C . TRP A 1 73 ? -15.850 1.036 8.769 1.00 97.56 73 TRP A C 1
ATOM 554 O O . TRP A 1 73 ? -15.697 2.228 9.037 1.00 97.56 73 TRP A O 1
ATOM 564 N N . THR A 1 74 ? -16.640 0.231 9.457 1.00 97.88 74 THR A N 1
ATOM 565 C CA . THR A 1 74 ? -17.433 0.653 10.599 1.00 97.88 74 THR A CA 1
ATOM 566 C C . THR A 1 74 ? -17.314 -0.367 11.710 1.00 97.88 74 THR A C 1
ATOM 568 O O . THR A 1 74 ? -17.604 -1.548 11.501 1.00 97.88 74 THR A O 1
ATOM 571 N N . ALA A 1 75 ? -16.892 0.102 12.880 1.00 97.88 75 ALA A N 1
ATOM 572 C CA . ALA A 1 75 ? -16.902 -0.658 14.115 1.00 97.88 75 ALA A CA 1
ATOM 573 C C . ALA A 1 75 ? -18.276 -0.538 14.781 1.00 97.88 75 ALA A C 1
ATOM 575 O O . ALA A 1 75 ? -18.804 0.565 14.936 1.00 97.88 75 ALA A O 1
ATOM 576 N N . LYS A 1 76 ? -18.849 -1.679 15.169 1.00 97.81 76 LYS A N 1
ATOM 577 C CA . LYS A 1 76 ? -20.122 -1.739 15.895 1.00 97.81 76 LYS A CA 1
ATOM 578 C C . LYS A 1 76 ? -20.010 -1.054 17.269 1.00 97.81 76 LYS A C 1
ATOM 580 O O . LYS A 1 76 ? -18.921 -1.062 17.848 1.00 97.81 76 LYS A O 1
ATOM 585 N N . PRO A 1 77 ? -21.130 -0.563 17.831 1.00 96.94 77 PRO A N 1
ATOM 586 C CA . PRO A 1 77 ? -21.204 -0.178 19.239 1.00 96.94 77 PRO A CA 1
ATOM 587 C C . PRO A 1 77 ? -20.589 -1.236 20.167 1.00 96.94 77 PRO A C 1
ATOM 589 O O . PRO A 1 77 ? -20.802 -2.437 19.989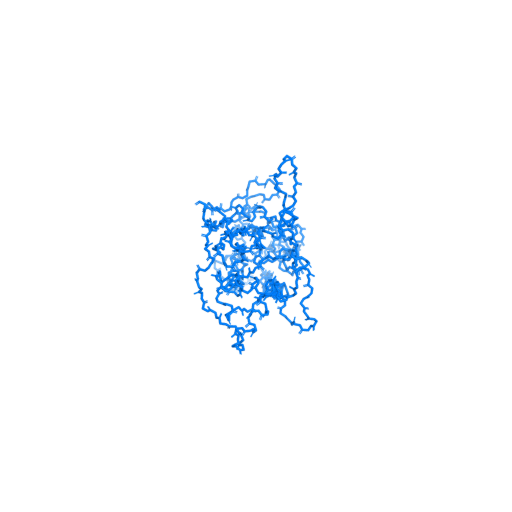 1.00 96.94 77 PRO A O 1
ATOM 592 N N . GLY A 1 78 ? -19.798 -0.785 21.133 1.00 95.31 78 GLY A N 1
ATOM 593 C CA . GLY A 1 78 ? -19.037 -1.595 22.084 1.00 95.31 78 GLY A CA 1
ATOM 594 C C . GLY A 1 78 ? -17.727 -2.183 21.547 1.00 95.31 78 GLY A C 1
ATOM 595 O O . GLY A 1 78 ? -16.968 -2.753 22.327 1.00 95.31 78 GLY A O 1
ATOM 596 N N . ALA A 1 79 ? -17.431 -2.078 20.245 1.00 96.06 79 ALA A N 1
ATOM 597 C CA . ALA A 1 79 ? -16.175 -2.593 19.691 1.00 96.06 79 ALA A CA 1
ATOM 598 C C . ALA A 1 79 ? -14.991 -1.651 19.956 1.00 96.06 79 ALA A C 1
ATOM 600 O O . ALA A 1 79 ? -13.911 -2.112 20.319 1.00 96.06 79 ALA A O 1
ATOM 601 N N . LEU A 1 80 ? -15.198 -0.349 19.752 1.00 94.31 80 LEU A N 1
ATOM 602 C CA . LEU A 1 80 ? -14.216 0.705 20.033 1.00 94.31 80 LEU A CA 1
ATOM 603 C C . LEU A 1 80 ? -14.748 1.691 21.073 1.00 94.31 80 LEU A C 1
ATOM 605 O O . LEU A 1 80 ? -14.035 2.030 22.005 1.00 94.31 80 LEU A O 1
ATOM 609 N N . GLU A 1 81 ? -16.004 2.100 20.916 1.00 93.56 81 GLU A N 1
ATOM 610 C CA . GLU A 1 81 ? -16.730 3.013 21.800 1.00 93.56 81 GLU A CA 1
ATOM 611 C C . GLU A 1 81 ? -18.170 2.519 21.958 1.00 93.56 81 GLU A C 1
ATOM 613 O O . GLU A 1 81 ? -18.601 1.632 21.222 1.00 93.56 81 GLU A O 1
ATOM 618 N N . GLU A 1 82 ? -18.949 3.096 22.874 1.00 93.44 82 GLU A N 1
ATOM 619 C CA . GLU A 1 82 ? -20.368 2.740 23.081 1.00 93.44 82 GLU A CA 1
ATOM 620 C C . GLU A 1 82 ? -21.270 3.021 21.864 1.00 93.44 82 GLU A C 1
ATOM 622 O O . GLU A 1 82 ? -22.410 2.565 21.813 1.00 93.44 82 GLU A O 1
ATOM 627 N N . PHE A 1 83 ? -20.762 3.744 20.866 1.00 92.94 83 PHE A N 1
ATOM 628 C CA . PHE A 1 83 ? -21.448 4.097 19.628 1.00 92.94 83 PHE A CA 1
ATOM 629 C C . PHE A 1 83 ? -20.706 3.560 18.393 1.00 92.94 83 PHE A C 1
ATOM 631 O O . PHE A 1 83 ? -19.619 2.990 18.477 1.00 92.94 83 PHE A O 1
ATOM 638 N N . GLU A 1 84 ? -21.325 3.710 17.223 1.00 95.81 84 GLU A N 1
ATOM 639 C CA . GLU A 1 84 ? -20.730 3.311 15.949 1.00 95.81 84 GLU A CA 1
ATOM 640 C C . GLU A 1 84 ? -19.536 4.208 15.584 1.00 95.81 84 GLU A C 1
ATOM 642 O O . GLU A 1 84 ? -19.669 5.428 15.541 1.00 95.81 84 GLU A O 1
ATOM 647 N N . VAL A 1 85 ? -18.387 3.612 15.253 1.00 95.38 85 VAL A N 1
ATOM 648 C CA . VAL A 1 85 ? -17.173 4.365 14.901 1.00 95.38 85 VAL A CA 1
ATOM 649 C C . VAL A 1 85 ? -16.752 4.076 13.465 1.00 95.38 85 VAL A C 1
ATOM 651 O O . VAL A 1 85 ? -16.520 2.921 13.092 1.00 95.38 85 VAL A O 1
ATOM 654 N N . ASN A 1 86 ? -16.594 5.126 12.657 1.00 95.69 86 ASN A N 1
ATOM 655 C CA . ASN A 1 86 ? -16.169 4.990 11.266 1.00 95.69 86 ASN A CA 1
ATOM 656 C C . ASN A 1 86 ? -14.651 5.058 11.093 1.00 95.69 86 ASN A C 1
ATOM 658 O O . ASN A 1 86 ? -13.934 5.733 11.829 1.00 95.69 86 ASN A O 1
ATOM 662 N N . MET A 1 87 ? -14.167 4.375 10.061 1.00 95.06 87 MET A N 1
ATOM 663 C CA . MET A 1 87 ? -12.786 4.398 9.586 1.00 95.06 87 MET A CA 1
ATOM 664 C C . MET A 1 87 ? -12.825 4.574 8.073 1.00 95.06 87 MET A C 1
ATOM 666 O O . MET A 1 87 ? -13.458 3.780 7.382 1.00 95.06 87 MET A O 1
ATOM 670 N N . SER A 1 88 ? -12.174 5.594 7.526 1.00 93.81 88 SER A N 1
ATOM 671 C CA . SER A 1 88 ? -12.143 5.761 6.069 1.00 93.81 88 SER A CA 1
ATOM 672 C C . SER A 1 88 ? -11.182 4.787 5.389 1.00 93.81 88 SER A C 1
ATOM 674 O O . SER A 1 88 ? -10.257 4.254 6.005 1.00 93.81 88 SER A O 1
ATOM 676 N N . ALA A 1 89 ? -11.410 4.577 4.095 1.00 94.88 89 ALA A N 1
ATOM 677 C CA . ALA A 1 89 ? -10.470 3.915 3.206 1.00 94.88 89 ALA A CA 1
ATOM 678 C C . ALA A 1 89 ? -9.262 4.815 2.921 1.00 94.88 89 ALA A C 1
ATOM 680 O O . ALA A 1 89 ? -9.426 5.932 2.442 1.00 94.88 89 ALA A O 1
ATOM 681 N N . ALA A 1 90 ? -8.057 4.329 3.222 1.00 93.56 90 ALA A N 1
ATOM 682 C CA . ALA A 1 90 ? -6.806 4.999 2.887 1.00 93.56 90 ALA A CA 1
ATOM 683 C C . ALA A 1 90 ? -6.201 4.351 1.632 1.00 93.56 90 ALA A C 1
ATOM 685 O O . ALA A 1 90 ? -5.897 3.154 1.687 1.00 93.56 90 ALA A O 1
ATOM 686 N N . PRO A 1 91 ? -6.030 5.073 0.508 1.00 94.19 91 PRO A N 1
ATOM 687 C CA . PRO A 1 91 ? -5.298 4.537 -0.633 1.00 94.19 91 PRO A CA 1
ATOM 688 C C . PRO A 1 91 ? -3.833 4.314 -0.234 1.00 94.19 91 PRO A C 1
ATOM 690 O O . PRO A 1 91 ? -3.178 5.206 0.297 1.00 94.19 91 PRO A O 1
ATOM 693 N N . HIS A 1 92 ? -3.319 3.114 -0.482 1.00 94.00 92 HIS A N 1
ATOM 694 C CA . HIS A 1 92 ? -1.955 2.728 -0.143 1.00 94.00 92 HIS A CA 1
ATOM 695 C C . HIS A 1 92 ? -1.242 2.153 -1.365 1.00 94.00 92 HIS A C 1
ATOM 697 O O . HIS A 1 92 ? -1.711 1.180 -1.960 1.00 94.00 92 HIS A O 1
ATOM 703 N N . HIS A 1 93 ? -0.102 2.744 -1.732 1.00 94.12 93 HIS A N 1
ATOM 704 C CA . HIS A 1 93 ? 0.757 2.225 -2.796 1.00 94.12 93 HIS A CA 1
ATOM 705 C C . HIS A 1 93 ? 1.446 0.929 -2.359 1.00 94.12 93 HIS A C 1
ATOM 707 O O . HIS A 1 93 ? 2.129 0.899 -1.337 1.00 94.12 93 HIS A O 1
ATOM 713 N N . ILE A 1 94 ? 1.317 -0.120 -3.173 1.00 94.56 94 ILE A N 1
ATOM 714 C CA . ILE A 1 94 ? 1.928 -1.435 -2.939 1.00 94.56 94 ILE A CA 1
ATOM 715 C C . ILE A 1 94 ? 3.441 -1.445 -3.253 1.00 94.56 94 ILE A C 1
ATOM 717 O O . ILE A 1 94 ? 4.247 -2.120 -2.615 1.00 94.56 94 ILE A O 1
ATOM 721 N N . ILE A 1 95 ? 3.852 -0.691 -4.267 1.00 93.69 95 ILE A N 1
ATOM 722 C CA . ILE A 1 95 ? 5.247 -0.317 -4.491 1.00 93.69 95 ILE A CA 1
ATOM 723 C C . ILE A 1 95 ? 5.343 1.166 -4.128 1.00 93.69 95 ILE A C 1
ATOM 725 O O . ILE A 1 95 ? 4.814 2.000 -4.874 1.00 93.69 95 ILE A O 1
ATOM 729 N N . PRO A 1 96 ? 5.982 1.515 -2.997 1.00 89.44 96 PRO A N 1
ATOM 730 C CA . PRO A 1 96 ? 6.132 2.897 -2.560 1.00 89.44 96 PRO A CA 1
ATOM 731 C C . PRO A 1 96 ? 6.870 3.745 -3.598 1.00 89.44 96 PRO A C 1
ATOM 733 O O . PRO A 1 96 ? 8.016 3.459 -3.945 1.00 89.44 96 PRO A O 1
ATOM 736 N N . GLY A 1 97 ? 6.243 4.826 -4.068 1.00 88.50 97 GLY A N 1
ATOM 737 C CA . GLY A 1 97 ? 6.832 5.714 -5.077 1.00 88.50 97 GLY A CA 1
ATOM 738 C C . GLY A 1 97 ? 8.190 6.284 -4.650 1.00 88.50 97 GLY A C 1
ATOM 739 O O . GLY A 1 97 ? 9.209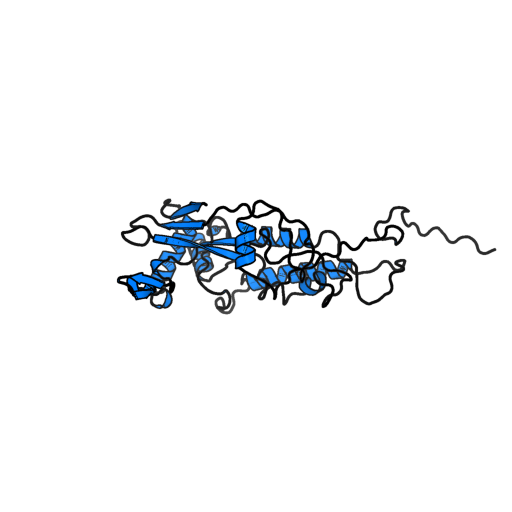 5.964 -5.253 1.00 88.50 97 GLY A O 1
ATOM 740 N N . ASN A 1 98 ? 8.217 7.082 -3.580 1.00 88.25 98 ASN A N 1
ATOM 741 C CA . ASN A 1 98 ? 9.434 7.774 -3.127 1.00 88.25 98 ASN A CA 1
ATOM 742 C C . ASN A 1 98 ? 10.404 6.886 -2.339 1.00 88.25 98 ASN A C 1
ATOM 744 O O . ASN A 1 98 ? 11.607 7.118 -2.384 1.00 88.25 98 ASN A O 1
ATOM 748 N N . ALA A 1 99 ? 9.895 5.897 -1.603 1.00 86.19 99 ALA A N 1
ATOM 749 C CA . ALA A 1 99 ? 10.729 5.070 -0.731 1.00 86.19 99 ALA A CA 1
ATOM 750 C C . ALA A 1 99 ? 11.360 3.874 -1.467 1.00 86.19 99 ALA A C 1
ATOM 752 O O . ALA A 1 99 ? 12.472 3.468 -1.130 1.00 86.19 99 ALA A O 1
ATOM 753 N N . ALA A 1 100 ? 10.695 3.353 -2.506 1.00 90.25 100 ALA A N 1
ATOM 754 C CA . ALA A 1 100 ? 11.131 2.147 -3.204 1.00 90.25 100 ALA A CA 1
ATOM 755 C C . ALA A 1 100 ? 11.385 2.367 -4.697 1.00 90.25 100 ALA A C 1
ATOM 757 O O . ALA A 1 100 ? 12.501 2.132 -5.152 1.00 90.25 100 ALA A O 1
ATOM 758 N N . MET A 1 101 ? 10.390 2.838 -5.454 1.00 90.88 101 MET A N 1
ATOM 759 C CA . MET A 1 101 ? 10.486 2.948 -6.914 1.00 90.88 101 MET A CA 1
ATOM 760 C C . MET A 1 101 ? 11.532 3.986 -7.341 1.00 90.88 101 MET A C 1
ATOM 762 O O . MET A 1 101 ? 12.516 3.628 -7.985 1.00 90.88 101 MET A O 1
ATOM 766 N N . ALA A 1 102 ? 11.354 5.248 -6.944 1.00 89.94 102 ALA A N 1
ATOM 767 C CA . ALA A 1 102 ? 12.206 6.369 -7.340 1.00 89.94 102 ALA A CA 1
ATOM 768 C C . ALA A 1 102 ? 13.705 6.162 -7.030 1.00 89.94 102 ALA A C 1
ATOM 770 O O . ALA A 1 102 ? 14.524 6.445 -7.902 1.00 89.94 102 ALA A O 1
ATOM 771 N N . PRO A 1 103 ? 14.106 5.640 -5.852 1.00 91.00 103 PRO A N 1
ATOM 772 C CA . PRO A 1 103 ? 15.516 5.405 -5.544 1.00 91.00 103 PRO A CA 1
ATOM 773 C C . PRO A 1 103 ? 16.058 4.053 -6.048 1.00 91.00 103 PRO A C 1
ATOM 775 O O . PRO A 1 103 ? 17.168 3.679 -5.662 1.00 91.00 103 PRO A O 1
ATOM 778 N N . SER A 1 104 ? 15.294 3.278 -6.827 1.00 92.81 104 SER A N 1
ATOM 779 C CA . SER A 1 104 ? 15.731 1.970 -7.342 1.00 92.81 104 SER A CA 1
ATOM 780 C C . SER A 1 104 ? 16.338 2.049 -8.744 1.00 92.81 104 SER A C 1
ATOM 782 O O . SER A 1 104 ? 16.049 2.961 -9.519 1.00 92.81 104 SER A O 1
ATOM 784 N N . SER A 1 105 ? 17.126 1.038 -9.120 1.00 92.69 105 SER A N 1
ATOM 785 C CA . SER A 1 105 ? 17.661 0.914 -10.483 1.00 92.69 105 SER A CA 1
ATOM 786 C C . SER A 1 105 ? 16.561 0.723 -11.537 1.00 92.69 105 SER A C 1
ATOM 788 O O . SER A 1 105 ? 16.753 1.090 -12.698 1.00 92.69 105 SER A O 1
ATOM 790 N N . LEU A 1 106 ? 15.383 0.223 -11.143 1.00 92.50 106 LEU A N 1
ATOM 791 C CA . LEU A 1 106 ? 14.225 0.038 -12.020 1.00 92.50 106 LEU A CA 1
ATOM 792 C C . LEU A 1 106 ? 13.725 1.346 -12.634 1.00 92.50 106 LEU A C 1
ATOM 794 O O . LEU A 1 106 ? 13.290 1.338 -13.782 1.00 92.50 106 LEU A O 1
ATOM 798 N N . GLU A 1 107 ? 13.809 2.464 -11.909 1.00 91.50 107 GLU A N 1
ATOM 799 C CA . GLU A 1 107 ? 13.354 3.779 -12.379 1.00 91.50 107 GLU A CA 1
ATOM 800 C C . GLU A 1 107 ? 13.997 4.138 -13.734 1.00 91.50 107 GLU A C 1
ATOM 802 O O . GLU A 1 107 ? 13.304 4.572 -14.660 1.00 91.50 107 GLU A O 1
ATOM 807 N N . THR A 1 108 ? 15.291 3.830 -13.900 1.00 91.44 108 THR A N 1
ATOM 808 C CA . THR A 1 108 ? 16.052 4.053 -15.146 1.00 91.44 108 THR A CA 1
ATOM 809 C C . THR A 1 108 ? 15.547 3.231 -16.336 1.00 91.44 108 THR A C 1
ATOM 811 O O . THR A 1 108 ? 15.845 3.555 -17.484 1.00 91.44 108 THR A O 1
ATOM 814 N N . TRP A 1 109 ? 14.752 2.192 -16.084 1.00 91.12 109 TRP A N 1
ATOM 815 C CA . TRP A 1 109 ? 14.157 1.318 -17.095 1.00 91.12 109 TRP A CA 1
ATOM 816 C C . TRP A 1 109 ? 12.690 1.627 -17.373 1.00 91.12 109 TRP A C 1
ATOM 818 O O . TRP A 1 109 ? 12.062 0.942 -18.179 1.00 91.12 109 TRP A O 1
ATOM 828 N N . THR A 1 110 ? 12.132 2.664 -16.744 1.00 89.69 110 THR A N 1
ATOM 829 C CA . THR A 1 110 ? 10.731 3.053 -16.954 1.00 89.69 110 THR A CA 1
ATOM 830 C C . THR A 1 110 ? 10.553 4.398 -17.656 1.00 89.69 110 THR A C 1
ATOM 832 O O . THR A 1 110 ? 9.483 4.630 -18.223 1.00 89.69 110 THR A O 1
ATOM 835 N N . ARG A 1 111 ? 11.591 5.250 -17.692 1.00 87.62 111 ARG A N 1
ATOM 836 C CA . ARG A 1 111 ? 11.547 6.611 -18.255 1.00 87.62 111 ARG A CA 1
ATOM 837 C C . ARG A 1 111 ? 12.647 6.878 -19.277 1.00 87.62 111 ARG A C 1
ATOM 839 O O . ARG A 1 111 ? 13.806 6.565 -19.031 1.00 87.62 111 ARG A O 1
ATOM 846 N N . ALA A 1 112 ? 12.316 7.539 -20.378 1.00 86.88 112 ALA A N 1
ATOM 847 C CA . ALA A 1 112 ? 13.267 7.858 -21.440 1.00 86.88 112 ALA A CA 1
ATOM 848 C C . ALA A 1 112 ? 14.136 9.094 -21.169 1.00 86.88 112 ALA A C 1
ATOM 850 O O . ALA A 1 112 ? 15.241 9.199 -21.706 1.00 86.88 112 ALA A O 1
ATOM 851 N N . ASP A 1 113 ? 13.638 10.044 -20.375 1.00 83.62 113 ASP A N 1
ATOM 852 C CA . ASP A 1 113 ? 14.298 11.326 -20.093 1.00 83.62 113 ASP A CA 1
ATOM 853 C C . ASP A 1 113 ? 15.521 11.171 -19.177 1.00 83.62 113 ASP A C 1
ATOM 855 O O . ASP A 1 113 ? 16.553 11.792 -19.416 1.00 83.62 113 ASP A O 1
ATOM 859 N N . LYS A 1 114 ? 15.414 10.312 -18.162 1.00 74.81 114 LYS A N 1
ATOM 860 C CA . LYS A 1 114 ? 16.459 10.048 -17.161 1.00 74.81 114 LYS A CA 1
ATOM 861 C C . LYS A 1 114 ? 17.075 8.649 -17.264 1.00 74.81 114 LYS A C 1
ATOM 863 O O . LYS A 1 114 ? 17.987 8.330 -16.507 1.00 74.81 114 LYS A O 1
ATOM 868 N N . GLY A 1 115 ? 16.537 7.793 -18.129 1.00 82.31 115 GLY A N 1
ATOM 869 C CA . GLY A 1 115 ? 16.816 6.363 -18.108 1.00 82.31 115 GLY A CA 1
ATOM 870 C C . GLY A 1 115 ? 17.685 5.840 -19.243 1.00 82.31 115 GLY A C 1
ATOM 871 O O . GLY A 1 115 ? 18.094 6.559 -20.155 1.00 82.31 115 GLY A O 1
ATOM 872 N N . LYS A 1 116 ? 17.906 4.527 -19.190 1.00 85.56 116 LYS A N 1
ATOM 873 C CA . LYS A 1 116 ? 18.626 3.728 -20.189 1.00 85.56 116 LYS A CA 1
ATOM 874 C C . LYS A 1 116 ? 17.734 3.307 -21.357 1.00 85.56 116 LYS A C 1
ATOM 876 O O . LYS A 1 116 ? 18.104 2.421 -22.124 1.00 85.56 116 LYS A O 1
ATOM 881 N N . ILE A 1 117 ? 16.543 3.900 -21.486 1.00 86.19 117 ILE A N 1
ATOM 882 C CA . ILE A 1 117 ? 15.555 3.508 -22.491 1.00 86.19 117 ILE A CA 1
ATOM 883 C C . ILE A 1 117 ? 15.257 4.614 -23.501 1.00 86.19 117 ILE A C 1
ATOM 885 O O . ILE A 1 117 ? 15.253 5.799 -23.175 1.00 86.19 117 ILE A O 1
ATOM 889 N N . LYS A 1 118 ? 14.961 4.219 -24.740 1.00 84.44 118 LYS A N 1
ATOM 890 C CA . LYS A 1 118 ? 14.605 5.129 -25.841 1.00 84.44 118 LYS A CA 1
ATOM 891 C C . LYS A 1 118 ? 13.196 5.719 -25.699 1.00 84.44 118 LYS A C 1
ATOM 893 O O . LYS A 1 118 ? 12.922 6.777 -26.257 1.00 84.44 118 LYS A O 1
ATOM 898 N N . GLN A 1 119 ? 12.304 5.052 -24.964 1.00 85.38 119 GLN A N 1
ATOM 899 C CA . GLN A 1 119 ? 10.919 5.478 -24.762 1.00 85.38 119 GLN A CA 1
ATOM 900 C C . GLN A 1 119 ? 10.366 4.973 -23.424 1.00 85.38 119 GLN A C 1
ATOM 902 O O . GLN A 1 119 ? 10.671 3.854 -23.021 1.00 85.38 119 GLN A O 1
ATOM 907 N N . ASP A 1 120 ? 9.524 5.782 -22.780 1.00 86.88 120 ASP A N 1
ATOM 908 C CA . ASP A 1 120 ? 8.754 5.412 -21.593 1.00 86.88 120 ASP A CA 1
ATOM 909 C C . ASP A 1 120 ? 7.883 4.170 -21.827 1.00 86.88 120 ASP A C 1
ATOM 911 O O . ASP A 1 120 ? 7.338 3.939 -22.906 1.00 86.88 120 ASP A O 1
ATOM 915 N N . ILE A 1 121 ? 7.685 3.387 -20.771 1.00 84.94 121 ILE A N 1
ATOM 916 C CA . ILE A 1 121 ? 6.985 2.099 -20.863 1.00 84.94 121 ILE A CA 1
ATOM 917 C C . ILE A 1 121 ? 5.470 2.190 -20.657 1.00 84.94 121 ILE A C 1
ATOM 919 O O . ILE A 1 121 ? 4.785 1.174 -20.748 1.00 84.94 121 ILE A O 1
ATOM 923 N N . GLY A 1 122 ? 4.940 3.376 -20.347 1.00 85.6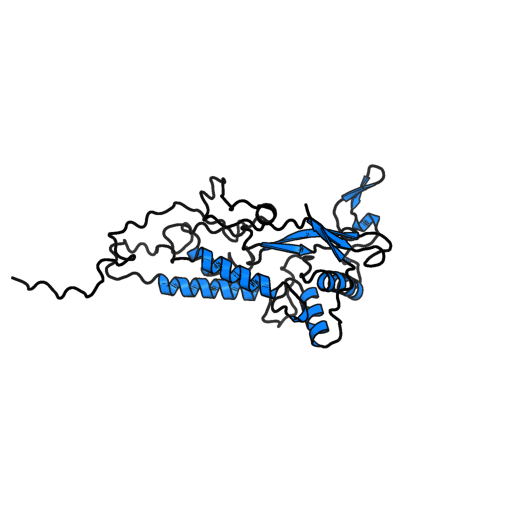2 122 GLY A N 1
ATOM 924 C CA . GLY A 1 122 ? 3.513 3.544 -20.065 1.00 85.62 122 GLY A CA 1
ATOM 925 C C . GLY A 1 122 ? 3.085 3.066 -18.682 1.00 85.62 122 GLY A C 1
ATOM 926 O O . GLY A 1 122 ? 1.901 2.801 -18.483 1.00 85.62 122 GLY A O 1
ATOM 927 N N . TYR A 1 123 ? 4.027 2.907 -17.746 1.00 88.25 123 TYR A N 1
ATOM 928 C CA . TYR A 1 123 ? 3.727 2.505 -16.372 1.00 88.25 123 TYR A CA 1
ATOM 929 C C . TYR A 1 123 ? 3.182 3.686 -15.566 1.00 88.25 123 TYR A C 1
ATOM 931 O O . TYR A 1 123 ? 3.598 4.827 -15.746 1.00 88.25 123 TYR A O 1
ATOM 939 N N . THR A 1 124 ? 2.281 3.413 -14.632 1.00 90.12 124 THR A N 1
ATOM 940 C CA . THR A 1 124 ? 1.751 4.415 -13.709 1.00 90.12 124 THR A CA 1
ATOM 941 C C . THR A 1 124 ? 1.861 3.919 -12.279 1.00 90.12 124 THR A C 1
ATOM 943 O O . THR A 1 124 ? 1.274 2.900 -11.917 1.00 90.12 124 THR A O 1
ATOM 946 N N . ILE A 1 125 ? 2.601 4.654 -11.449 1.00 91.62 125 ILE A N 1
ATOM 947 C CA . ILE A 1 125 ? 2.716 4.334 -10.025 1.00 91.62 125 ILE A CA 1
ATOM 948 C C . ILE A 1 125 ? 1.360 4.415 -9.302 1.00 91.62 125 ILE A C 1
ATOM 950 O O . ILE A 1 125 ? 1.158 3.705 -8.324 1.00 91.62 125 ILE A O 1
ATOM 954 N N . ASP A 1 126 ? 0.413 5.203 -9.822 1.00 92.44 126 ASP A N 1
ATOM 955 C CA . ASP A 1 126 ? -0.930 5.390 -9.253 1.00 92.44 126 ASP A CA 1
ATOM 956 C C . ASP A 1 126 ? -1.990 4.466 -9.879 1.00 92.44 126 ASP A C 1
ATOM 958 O O . ASP A 1 126 ? -3.191 4.706 -9.756 1.00 92.44 126 ASP A O 1
ATOM 962 N N . GLY A 1 127 ? -1.570 3.431 -10.608 1.00 90.50 127 GLY A N 1
ATOM 963 C CA . GLY A 1 127 ? -2.492 2.431 -11.139 1.00 90.50 127 GLY A CA 1
ATOM 964 C C . GLY A 1 127 ? -3.066 1.544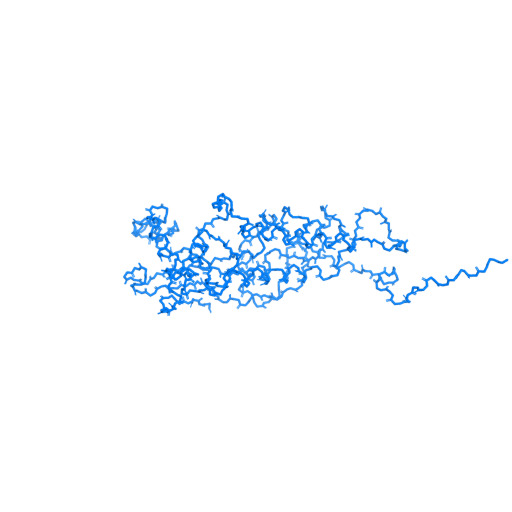 -10.036 1.00 90.50 127 GLY A C 1
ATOM 965 O O . GLY A 1 127 ? -2.369 1.193 -9.089 1.00 90.50 127 GLY A O 1
ATOM 966 N N . ALA A 1 128 ? -4.315 1.106 -10.192 1.00 91.31 128 ALA A N 1
ATOM 967 C CA . ALA A 1 128 ? -4.998 0.242 -9.227 1.00 91.31 128 ALA A CA 1
ATOM 968 C C . ALA A 1 128 ? -4.255 -1.068 -8.904 1.00 91.31 128 ALA A C 1
ATOM 970 O O . ALA A 1 128 ? -4.286 -1.535 -7.766 1.00 91.31 128 ALA A O 1
ATOM 971 N N . LEU A 1 129 ? -3.536 -1.640 -9.878 1.00 90.19 129 LEU A N 1
ATOM 972 C CA . LEU A 1 129 ? -2.687 -2.818 -9.651 1.00 90.19 129 LEU A CA 1
ATOM 973 C C . LEU A 1 129 ? -1.538 -2.541 -8.673 1.00 90.19 129 LEU A C 1
ATOM 975 O O . LEU A 1 129 ? -1.050 -3.471 -8.046 1.00 90.19 129 LEU A O 1
ATOM 979 N N . ASN A 1 130 ? -1.154 -1.272 -8.507 1.00 94.25 130 ASN A N 1
ATOM 980 C CA . ASN A 1 130 ? -0.187 -0.811 -7.520 1.00 94.25 130 ASN A CA 1
ATOM 981 C C . ASN A 1 130 ? -0.828 -0.179 -6.274 1.00 94.25 130 ASN A C 1
ATOM 983 O O . ASN A 1 130 ? -0.140 0.484 -5.502 1.00 94.25 130 ASN A O 1
ATOM 987 N N . GLY A 1 131 ? -2.129 -0.365 -6.059 1.00 94.00 131 GLY A N 1
ATOM 988 C CA . GLY A 1 131 ? -2.845 0.216 -4.929 1.00 94.00 131 GLY A CA 1
ATOM 989 C C . GLY A 1 131 ? -3.696 -0.778 -4.169 1.00 94.00 131 GLY A C 1
ATOM 990 O O . GLY A 1 131 ? -4.176 -1.765 -4.723 1.00 94.00 131 GLY A O 1
ATOM 991 N N . ILE A 1 132 ? -3.973 -0.467 -2.912 1.00 95.56 132 ILE A N 1
ATOM 992 C CA . ILE A 1 132 ? -5.022 -1.108 -2.123 1.00 95.56 132 ILE A CA 1
ATOM 993 C C . ILE A 1 132 ? -5.643 -0.097 -1.161 1.00 95.56 132 ILE A C 1
ATOM 995 O O . ILE A 1 132 ? -4.975 0.850 -0.752 1.00 95.56 132 ILE A O 1
ATOM 999 N N . PHE A 1 133 ? -6.897 -0.308 -0.762 1.00 96.44 133 PHE A N 1
ATOM 1000 C CA . PHE A 1 133 ? -7.455 0.385 0.393 1.00 96.44 133 PHE A CA 1
ATOM 1001 C C . PHE A 1 133 ? -7.087 -0.315 1.699 1.00 96.44 133 PHE A C 1
ATOM 1003 O O . PHE A 1 133 ? -7.408 -1.486 1.907 1.00 96.44 133 PHE A O 1
ATOM 1010 N N . LEU A 1 134 ? -6.460 0.430 2.605 1.00 95.94 134 LEU A N 1
ATOM 1011 C CA . LEU A 1 134 ? -6.192 0.002 3.975 1.00 95.94 134 LEU A CA 1
ATOM 1012 C C . LEU A 1 134 ? -7.094 0.750 4.969 1.00 95.94 134 LEU A C 1
ATOM 1014 O O . LEU A 1 134 ? -7.464 1.900 4.705 1.00 95.94 134 LEU A O 1
ATOM 1018 N N . PRO A 1 135 ? -7.446 0.136 6.115 1.00 95.94 135 PRO A N 1
ATOM 1019 C CA . PRO A 1 135 ? -8.092 0.833 7.221 1.00 95.94 135 PRO A CA 1
ATOM 1020 C C . PRO A 1 135 ? -7.267 2.028 7.669 1.00 95.94 135 PRO A C 1
ATOM 1022 O O . PRO A 1 135 ? -6.123 1.870 8.098 1.00 95.94 135 PRO A O 1
ATOM 1025 N N . HIS A 1 136 ? -7.850 3.221 7.580 1.00 92.88 136 HIS A N 1
ATOM 1026 C CA . HIS A 1 136 ? -7.300 4.386 8.251 1.00 92.88 136 HIS A CA 1
ATOM 1027 C C . HIS A 1 136 ? -7.602 4.309 9.756 1.00 92.88 136 HIS A C 1
ATOM 1029 O O . HIS A 1 136 ? -8.425 3.517 10.220 1.00 92.88 136 HIS A O 1
ATOM 1035 N N . LEU A 1 137 ? -6.956 5.184 10.521 1.00 92.56 137 LEU A N 1
ATOM 1036 C CA . LEU A 1 137 ? -7.296 5.467 11.913 1.00 92.56 137 LEU A CA 1
ATOM 1037 C C . LEU A 1 137 ? -8.824 5.677 12.098 1.00 92.56 137 LEU A C 1
ATOM 1039 O O . LEU A 1 137 ? -9.443 6.274 11.214 1.00 92.56 137 LEU A O 1
ATOM 1043 N N . PRO A 1 138 ? -9.440 5.262 13.219 1.00 94.38 138 PRO A N 1
ATOM 1044 C CA . PRO A 1 138 ? -10.822 5.624 13.549 1.00 94.38 138 PRO A CA 1
ATOM 1045 C C . PRO A 1 138 ? -11.055 7.139 13.595 1.00 94.38 138 PRO A C 1
ATOM 1047 O O . PRO A 1 138 ? -10.210 7.887 14.091 1.00 94.38 138 PRO A O 1
ATOM 1050 N N . GLU A 1 139 ? -12.212 7.594 13.110 1.00 91.00 139 GLU A N 1
ATOM 1051 C CA . GLU A 1 139 ? -12.531 9.021 12.959 1.00 91.00 139 GLU A CA 1
ATOM 1052 C C . GLU A 1 139 ? -12.532 9.790 14.283 1.00 91.00 139 GLU A C 1
ATOM 1054 O O . GLU A 1 139 ? -12.204 10.974 14.309 1.00 91.00 139 GLU A O 1
ATOM 1059 N N . ILE A 1 140 ? -12.824 9.104 15.391 1.00 89.88 140 ILE A N 1
ATOM 1060 C CA . ILE A 1 140 ? -12.792 9.665 16.747 1.00 89.88 140 ILE A CA 1
ATOM 1061 C C . ILE A 1 140 ? -11.399 10.174 17.143 1.00 89.88 140 ILE A C 1
ATOM 1063 O O . ILE A 1 140 ? -11.287 11.032 18.010 1.00 89.88 140 ILE A O 1
ATOM 1067 N N . TYR A 1 141 ? -10.341 9.715 16.466 1.00 89.62 141 TYR A N 1
ATOM 1068 C CA . TYR A 1 141 ? -8.961 10.147 16.697 1.00 89.62 141 TYR A CA 1
ATOM 1069 C C . TYR A 1 141 ? -8.435 11.108 15.622 1.00 89.62 141 TYR A C 1
ATOM 1071 O O . TYR A 1 141 ? -7.251 11.460 15.631 1.00 89.62 141 TYR A O 1
ATOM 1079 N N . TRP A 1 142 ? -9.278 11.524 14.673 1.00 82.56 142 TRP A N 1
ATOM 1080 C CA . TRP A 1 142 ? -8.866 12.371 13.557 1.00 82.56 142 TRP A CA 1
ATOM 1081 C C . TRP A 1 142 ? -8.733 13.841 13.939 1.00 82.56 142 TRP A C 1
ATOM 1083 O O . TRP A 1 142 ? -9.464 14.383 14.764 1.00 82.56 142 TRP A O 1
ATOM 1093 N N . THR A 1 143 ? -7.849 14.538 13.229 1.00 75.06 143 THR A N 1
ATOM 1094 C CA . THR A 1 143 ? -7.738 16.003 13.281 1.00 75.06 143 THR A CA 1
ATOM 1095 C C . THR A 1 143 ? -8.712 16.710 12.333 1.00 75.06 143 THR A C 1
ATOM 1097 O O . THR A 1 143 ? -8.814 17.939 12.360 1.00 75.06 143 THR A O 1
ATOM 1100 N N . LYS A 1 144 ? -9.450 15.955 11.500 1.00 77.88 144 LYS A N 1
ATOM 1101 C CA . LYS A 1 144 ? -10.490 16.497 10.618 1.00 77.88 144 LYS A CA 1
ATOM 1102 C C . LYS A 1 144 ? -11.536 17.229 11.452 1.00 77.88 144 LYS A C 1
ATOM 1104 O O . LYS A 1 144 ? -11.971 16.742 12.493 1.00 77.88 144 LYS A O 1
ATOM 1109 N N . ARG A 1 145 ? -11.926 18.411 10.980 1.00 81.94 145 ARG A N 1
ATOM 1110 C CA . ARG A 1 145 ? -12.871 19.278 11.677 1.00 81.94 145 ARG A CA 1
ATOM 1111 C C . ARG A 1 145 ? -14.315 18.909 11.356 1.00 81.94 145 ARG A C 1
ATOM 1113 O O . ARG A 1 145 ? -14.658 18.773 10.182 1.00 81.94 145 ARG A O 1
ATOM 1120 N N . ILE A 1 146 ? -15.137 18.826 12.392 1.00 82.38 146 ILE A N 1
ATOM 1121 C CA . ILE A 1 146 ? -16.596 18.785 12.314 1.00 82.38 146 ILE A CA 1
ATOM 1122 C C . ILE A 1 146 ? -17.172 20.133 12.718 1.00 82.38 146 ILE A C 1
ATOM 1124 O O . ILE A 1 146 ? -16.561 20.880 13.483 1.00 82.38 146 ILE A O 1
ATOM 1128 N N . GLU A 1 147 ? -18.342 20.455 12.181 1.00 86.38 147 GLU A N 1
ATOM 1129 C CA . GLU A 1 147 ? -19.100 21.613 12.628 1.00 86.38 147 GLU A CA 1
ATOM 1130 C C . GLU A 1 147 ? -19.922 21.236 13.862 1.00 86.38 147 GLU A C 1
ATOM 1132 O O . GLU A 1 147 ? -20.760 20.340 13.817 1.00 86.38 147 GLU A O 1
ATOM 1137 N N . HIS A 1 148 ? -19.662 21.913 14.975 1.00 84.62 148 HIS A N 1
ATOM 1138 C CA . HIS A 1 148 ? -20.348 21.719 16.242 1.00 84.62 148 HIS A CA 1
ATOM 1139 C C . HIS A 1 148 ? -20.660 23.094 16.836 1.00 84.62 148 HIS A C 1
ATOM 1141 O O . HIS A 1 148 ? -19.754 23.896 17.068 1.00 84.62 148 HIS A O 1
ATOM 1147 N N . HIS A 1 149 ? -21.949 23.405 17.007 1.00 87.06 149 HIS A N 1
ATOM 1148 C CA . HIS A 1 149 ? -22.432 24.728 17.437 1.00 87.06 149 HIS A CA 1
ATOM 1149 C C . HIS A 1 149 ? -21.819 25.904 16.647 1.00 87.06 149 HIS A C 1
ATOM 1151 O O . HIS A 1 149 ? -21.369 26.895 17.222 1.00 87.06 149 HIS A O 1
ATOM 1157 N N . GLY A 1 150 ? -21.753 25.779 15.316 1.00 89.81 150 GLY A N 1
ATOM 1158 C CA . GLY A 1 150 ? -21.204 26.811 14.425 1.00 89.81 150 GLY A CA 1
ATOM 1159 C C . GLY A 1 150 ? -19.679 26.976 14.492 1.00 89.81 150 GLY A C 1
ATOM 1160 O O . GLY A 1 150 ? -19.133 27.909 13.905 1.00 89.81 150 GLY A O 1
ATOM 1161 N N . ARG A 1 151 ? -18.962 26.089 15.198 1.00 89.94 151 ARG A N 1
ATOM 1162 C CA . ARG A 1 151 ? -17.494 26.065 15.262 1.00 89.94 151 ARG A CA 1
ATOM 1163 C C . ARG A 1 151 ? -16.949 24.810 14.599 1.00 89.94 151 ARG A C 1
ATOM 1165 O O . ARG A 1 151 ? -17.495 23.725 14.758 1.00 89.94 151 ARG A O 1
ATOM 1172 N N . LYS A 1 152 ? -15.831 24.950 13.885 1.00 90.31 152 LYS A N 1
ATOM 1173 C CA . LYS A 1 152 ? -15.107 23.825 13.283 1.00 90.31 152 LYS A CA 1
ATOM 1174 C C . LYS A 1 152 ? -14.070 23.269 14.261 1.00 90.31 152 LYS A C 1
ATOM 1176 O O . LYS A 1 152 ? -12.940 23.764 14.301 1.00 90.31 152 LYS A O 1
ATOM 1181 N N . ILE A 1 153 ? -14.442 22.244 15.020 1.00 87.88 153 ILE A N 1
ATOM 1182 C CA . ILE A 1 153 ? -13.567 21.582 16.000 1.00 87.88 153 ILE A CA 1
ATOM 1183 C C . ILE A 1 153 ? -13.042 20.250 15.445 1.00 87.88 153 ILE A C 1
ATOM 1185 O O . ILE A 1 153 ? -13.785 19.555 14.754 1.00 87.88 153 ILE A O 1
ATOM 1189 N N . PRO A 1 154 ? -11.770 19.880 15.672 1.00 84.75 154 PRO A N 1
ATOM 1190 C CA . PRO A 1 154 ? -11.263 18.550 15.336 1.00 84.75 154 PRO A CA 1
ATOM 1191 C C . PRO A 1 154 ? -12.077 17.441 16.018 1.00 84.75 154 PRO A C 1
ATOM 1193 O O . PRO A 1 154 ? -12.420 17.576 17.189 1.00 84.75 154 PRO A O 1
ATOM 1196 N N . MET A 1 155 ? -12.320 16.322 15.333 1.00 82.88 155 MET A N 1
ATOM 1197 C CA . MET A 1 155 ? -12.991 15.149 15.923 1.00 82.88 155 MET A CA 1
ATOM 1198 C C . MET A 1 155 ? -12.308 14.681 17.213 1.00 82.88 155 MET A C 1
ATOM 1200 O O . MET A 1 155 ? -12.966 14.510 18.231 1.00 82.88 155 MET A O 1
ATOM 1204 N N . ALA A 1 156 ? -10.978 14.578 17.206 1.00 84.00 156 ALA A N 1
ATOM 1205 C CA . ALA A 1 156 ? -10.191 14.217 18.384 1.00 84.00 156 ALA A CA 1
ATOM 1206 C C . ALA A 1 156 ? -10.371 15.180 19.572 1.00 84.00 156 ALA A C 1
ATOM 1208 O O . ALA A 1 156 ? -10.214 14.782 20.721 1.00 84.00 156 ALA A O 1
ATOM 1209 N N . GLU A 1 157 ? -10.669 16.458 19.312 1.00 85.00 157 GLU A N 1
ATOM 1210 C CA . GLU A 1 157 ? -10.977 17.434 20.364 1.00 85.00 157 GLU A CA 1
ATOM 1211 C C . GLU A 1 157 ? -12.401 17.239 20.883 1.00 85.00 157 GLU A C 1
ATOM 1213 O O . GLU A 1 157 ? -12.605 17.228 22.092 1.00 85.00 157 GLU A O 1
ATOM 1218 N N . TYR A 1 158 ? -13.360 17.010 19.983 1.00 83.75 158 TYR A N 1
ATOM 1219 C CA . TYR A 1 158 ? -14.749 16.731 20.342 1.00 83.75 158 TYR A CA 1
ATOM 1220 C C . TYR A 1 158 ? -14.887 15.494 21.243 1.00 83.75 158 TYR A C 1
ATOM 1222 O O . TYR A 1 158 ? -15.600 15.543 22.240 1.00 83.75 158 TYR A O 1
ATOM 1230 N N . TYR A 1 159 ? -14.156 14.418 20.938 1.00 84.06 159 TYR A N 1
ATOM 1231 C CA . TYR A 1 159 ? -14.141 13.190 21.744 1.00 84.06 159 TYR A CA 1
ATOM 1232 C C . TYR A 1 159 ? -13.094 13.194 22.870 1.00 84.06 159 TYR A C 1
ATOM 1234 O O . TYR A 1 159 ? -12.990 12.227 23.621 1.00 84.06 159 TYR A O 1
ATOM 1242 N N . GLY A 1 160 ? -12.295 14.258 23.000 1.00 84.12 160 GLY A N 1
ATOM 1243 C CA . GLY A 1 160 ? -11.290 14.392 24.059 1.00 84.12 160 GLY A CA 1
ATOM 1244 C C . GLY A 1 160 ? -10.104 13.420 23.973 1.00 84.12 160 GLY A C 1
ATOM 1245 O O . GLY A 1 160 ? -9.375 13.269 24.952 1.00 84.12 160 GLY A O 1
ATOM 1246 N N . GLN A 1 161 ? -9.877 12.763 22.831 1.00 85.31 161 GLN A N 1
ATOM 1247 C CA . GLN A 1 161 ? -8.811 11.775 22.653 1.00 85.31 161 GLN A CA 1
ATOM 1248 C C . GLN A 1 161 ? -8.058 11.988 21.336 1.00 85.31 161 GLN A C 1
ATOM 1250 O O . GLN A 1 161 ? -8.622 11.903 20.248 1.00 85.31 161 GLN A O 1
ATOM 1255 N N . LYS A 1 162 ? -6.739 12.206 21.413 1.00 89.00 162 LYS A N 1
ATOM 1256 C CA . LYS A 1 162 ? -5.851 12.228 20.240 1.00 89.00 162 LYS A CA 1
ATOM 1257 C C . LYS A 1 162 ? -5.097 10.910 20.161 1.00 89.00 162 LYS A C 1
ATOM 1259 O O . LYS A 1 162 ? -4.573 10.451 21.170 1.00 89.00 162 LYS A O 1
ATOM 1264 N N . TRP A 1 163 ? -4.933 10.352 18.960 1.00 90.50 163 TRP A N 1
ATOM 1265 C CA . TRP A 1 163 ? -4.141 9.127 18.774 1.00 90.50 163 TRP A CA 1
ATOM 1266 C C . TRP A 1 163 ? -2.761 9.208 19.437 1.00 90.50 163 TRP A C 1
ATOM 1268 O O . TRP A 1 163 ? -2.352 8.293 20.142 1.00 90.50 163 TRP A O 1
ATOM 1278 N N . LEU A 1 164 ? -2.065 10.338 19.275 1.00 88.12 164 LEU A N 1
ATOM 1279 C CA . LEU A 1 164 ? -0.730 10.556 19.840 1.00 88.12 164 LEU A CA 1
ATOM 1280 C C . LEU A 1 164 ? -0.698 10.564 21.375 1.00 88.12 164 LEU A C 1
ATOM 1282 O O . LEU A 1 164 ? 0.345 10.254 21.941 1.00 88.12 164 LEU A O 1
ATOM 1286 N N . THR A 1 165 ? -1.809 10.901 22.038 1.00 89.44 165 THR A N 1
ATOM 1287 C CA . THR A 1 165 ? -1.902 10.956 23.507 1.00 89.44 165 THR A CA 1
ATOM 1288 C C . THR A 1 165 ? -2.391 9.647 24.121 1.00 89.44 165 THR A C 1
ATOM 1290 O O . THR A 1 165 ? -2.400 9.522 25.342 1.00 89.44 165 THR A O 1
ATOM 1293 N N . LEU A 1 166 ? -2.818 8.679 23.304 1.00 90.50 166 LEU A N 1
ATOM 1294 C CA . LEU A 1 166 ? -3.189 7.354 23.789 1.00 90.50 166 LEU A CA 1
ATOM 1295 C C . LEU A 1 166 ? -1.962 6.612 24.327 1.00 90.50 166 LEU A C 1
ATOM 1297 O O . LEU A 1 166 ? -0.859 6.734 23.785 1.00 90.50 166 LEU A O 1
ATOM 1301 N N . SER A 1 167 ? -2.180 5.788 25.355 1.00 93.62 167 SER A N 1
ATOM 1302 C CA . SER A 1 167 ? -1.165 4.838 25.815 1.00 93.62 167 SER A CA 1
ATOM 1303 C C . SER A 1 167 ? -0.794 3.860 24.693 1.00 93.62 167 SER A C 1
ATOM 1305 O O . SER A 1 167 ? -1.624 3.547 23.834 1.00 93.62 167 SER A O 1
ATOM 1307 N N . GLU A 1 168 ? 0.428 3.325 24.711 1.00 91.94 168 GLU A N 1
ATOM 1308 C CA . GLU A 1 168 ? 0.843 2.311 23.730 1.00 91.94 168 GLU A CA 1
ATOM 1309 C C . GLU A 1 168 ? -0.058 1.069 23.768 1.00 91.94 168 GLU A C 1
ATOM 1311 O O . GLU A 1 168 ? -0.436 0.553 22.718 1.00 91.94 168 GLU A O 1
ATOM 1316 N N . GLY A 1 169 ? -0.511 0.656 24.958 1.00 95.38 169 GLY A N 1
ATOM 1317 C CA . GLY A 1 169 ? -1.477 -0.437 25.107 1.00 95.38 169 GLY A CA 1
ATOM 1318 C C . GLY A 1 169 ? -2.825 -0.140 24.440 1.00 95.38 169 GLY A C 1
ATOM 1319 O O . GLY A 1 169 ? -3.407 -1.021 23.804 1.00 95.38 169 GLY A O 1
ATOM 1320 N N . SER A 1 170 ? -3.305 1.106 24.511 1.00 94.62 170 SER A N 1
ATOM 1321 C CA . SER A 1 170 ? -4.535 1.536 23.831 1.00 94.62 170 SER A CA 1
ATOM 1322 C C . SER A 1 170 ? -4.365 1.524 22.311 1.00 94.62 170 SER A C 1
ATOM 1324 O O . SER A 1 170 ? -5.183 0.926 21.613 1.00 94.62 170 SER A O 1
ATOM 1326 N N . LYS A 1 171 ? -3.276 2.114 21.791 1.00 94.44 171 LYS A N 1
ATOM 1327 C CA . LYS A 1 171 ? -2.958 2.095 20.350 1.00 94.44 171 LYS A CA 1
ATOM 1328 C C . LYS A 1 171 ? -2.863 0.665 19.824 1.00 94.44 171 LYS A C 1
ATOM 1330 O O . LYS A 1 171 ? -3.421 0.355 18.771 1.00 94.44 171 LYS A O 1
ATOM 1335 N N . GLN A 1 172 ? -2.194 -0.207 20.578 1.00 95.25 172 GLN A N 1
ATOM 1336 C CA . GLN A 1 172 ? -2.049 -1.619 20.251 1.00 95.25 172 GLN A CA 1
ATOM 1337 C C . GLN A 1 172 ? -3.399 -2.330 20.224 1.00 95.25 172 GLN A C 1
ATOM 1339 O O . GLN A 1 172 ? -3.709 -2.975 19.228 1.00 95.25 172 GLN A O 1
ATOM 1344 N N . SER A 1 173 ? -4.224 -2.163 21.257 1.00 96.00 173 SER A N 1
ATOM 1345 C CA . SER A 1 173 ? -5.543 -2.803 21.347 1.00 96.00 173 SER A CA 1
ATOM 1346 C C . SER A 1 173 ? -6.459 -2.399 20.187 1.00 96.00 173 SER A C 1
ATOM 1348 O O . SER A 1 173 ? -7.053 -3.257 19.535 1.00 96.00 173 SER A O 1
ATOM 1350 N N . ILE A 1 174 ? -6.518 -1.098 19.877 1.00 96.25 174 ILE A N 1
ATOM 1351 C CA . ILE A 1 174 ? -7.308 -0.555 18.762 1.00 96.25 174 ILE A CA 1
ATOM 1352 C C . ILE A 1 174 ? -6.788 -1.094 17.426 1.00 96.25 174 ILE A C 1
ATOM 1354 O O . ILE A 1 174 ? -7.555 -1.635 16.629 1.00 96.25 174 ILE A O 1
ATOM 1358 N N . GLY A 1 175 ? -5.477 -0.989 17.186 1.00 96.31 175 GLY A N 1
ATOM 1359 C CA . GLY A 1 175 ? -4.866 -1.469 15.950 1.00 96.31 175 GLY A CA 1
ATOM 1360 C C . GLY A 1 175 ? -5.051 -2.973 15.754 1.00 96.31 175 GLY A C 1
ATOM 1361 O O . GLY A 1 175 ? -5.377 -3.409 14.652 1.00 96.31 175 GLY A O 1
ATOM 1362 N N . PHE A 1 176 ? -4.893 -3.767 16.815 1.00 97.44 176 PHE A N 1
ATOM 1363 C CA . PHE A 1 176 ? -5.060 -5.221 16.785 1.00 97.44 176 PHE A CA 1
ATOM 1364 C C . PHE A 1 176 ? -6.493 -5.605 16.451 1.00 97.44 176 PHE A C 1
ATOM 1366 O O . PHE A 1 176 ? -6.700 -6.466 15.597 1.00 97.44 176 PHE A O 1
ATOM 1373 N N . LEU A 1 177 ? -7.477 -4.940 17.064 1.00 97.44 177 LEU A N 1
ATOM 1374 C CA . LEU A 1 177 ? -8.881 -5.150 16.735 1.00 97.44 177 LEU A CA 1
ATOM 1375 C C . LEU A 1 177 ? -9.141 -4.882 15.249 1.00 97.44 177 LEU A C 1
ATOM 1377 O O . LEU A 1 177 ? -9.659 -5.756 14.560 1.00 97.44 177 LEU A O 1
ATOM 1381 N N . ILE A 1 178 ? -8.739 -3.714 14.739 1.00 97.31 178 ILE A N 1
ATOM 1382 C CA . ILE A 1 178 ? -8.965 -3.331 13.336 1.00 97.31 178 ILE A CA 1
ATOM 1383 C C . ILE A 1 178 ? -8.337 -4.346 12.385 1.00 97.31 178 ILE A C 1
ATOM 1385 O O . ILE A 1 178 ? -8.999 -4.873 11.491 1.00 97.31 178 ILE A O 1
ATOM 1389 N N . MET A 1 179 ? -7.069 -4.670 12.604 1.00 97.56 179 MET A N 1
ATOM 1390 C CA . MET A 1 179 ? -6.309 -5.571 11.747 1.00 97.56 179 MET A CA 1
ATOM 1391 C C . MET A 1 179 ? -6.808 -7.020 11.796 1.00 97.56 179 MET A C 1
ATOM 1393 O O . MET A 1 179 ? -6.875 -7.687 10.762 1.00 97.56 179 MET A O 1
ATOM 1397 N N . ARG A 1 180 ? -7.210 -7.510 12.975 1.00 96.88 180 ARG A N 1
ATOM 1398 C CA . ARG A 1 180 ? -7.795 -8.847 13.132 1.00 96.88 180 ARG A CA 1
ATOM 1399 C C . ARG A 1 180 ? -9.151 -8.950 12.448 1.00 96.88 180 ARG A C 1
ATOM 1401 O O . ARG A 1 180 ? -9.427 -9.963 11.818 1.00 96.88 180 ARG A O 1
ATOM 1408 N N . GLU A 1 181 ? -10.007 -7.943 12.584 1.00 97.06 181 GLU A N 1
ATOM 1409 C CA . GLU A 1 181 ? -11.353 -8.001 12.008 1.00 97.06 181 GLU A CA 1
ATOM 1410 C C . GLU A 1 181 ? -11.336 -7.781 10.490 1.00 97.06 181 GLU A C 1
ATOM 1412 O O . GLU A 1 181 ? -12.132 -8.389 9.780 1.00 97.06 181 GLU A O 1
ATOM 1417 N N . THR A 1 182 ? -10.415 -6.963 9.974 1.00 96.25 182 THR A N 1
ATOM 1418 C CA . THR A 1 182 ? -10.357 -6.628 8.539 1.00 96.25 182 THR A CA 1
ATOM 1419 C C . THR A 1 182 ? -9.422 -7.513 7.721 1.00 96.25 182 THR A C 1
ATOM 1421 O O . THR A 1 182 ? -9.568 -7.546 6.501 1.00 96.25 182 THR A O 1
ATOM 1424 N N . TYR A 1 183 ? -8.467 -8.209 8.357 1.00 96.94 183 TYR A N 1
ATOM 1425 C CA . TYR A 1 183 ? -7.374 -8.919 7.671 1.00 96.94 183 TYR A CA 1
ATOM 1426 C C . TYR A 1 183 ? -6.577 -8.011 6.715 1.00 96.94 183 TYR A C 1
ATOM 1428 O O . TYR A 1 183 ? -6.025 -8.436 5.698 1.00 96.94 183 TYR A O 1
ATOM 1436 N N . LEU A 1 184 ? -6.512 -6.728 7.067 1.00 96.50 184 LEU A N 1
ATOM 1437 C CA . LEU A 1 184 ? -5.737 -5.695 6.400 1.00 96.50 184 LEU A CA 1
ATOM 1438 C C . LEU A 1 184 ? -4.898 -4.976 7.446 1.00 96.50 184 LEU A C 1
ATOM 1440 O O . LEU A 1 184 ? -5.319 -4.822 8.591 1.00 96.50 184 LEU A O 1
ATOM 1444 N N . GLN A 1 185 ? -3.716 -4.515 7.057 1.00 95.56 185 GLN A N 1
ATOM 1445 C CA . GLN A 1 185 ? -2.889 -3.710 7.947 1.00 95.56 185 GLN A CA 1
ATOM 1446 C C . GLN A 1 185 ? -3.422 -2.280 8.035 1.00 95.56 185 GLN A C 1
ATOM 1448 O O . GLN A 1 185 ? -3.874 -1.721 7.040 1.00 95.56 185 GLN A O 1
ATOM 1453 N N . MET A 1 186 ? -3.373 -1.678 9.223 1.00 93.88 186 MET A N 1
ATOM 1454 C CA . MET A 1 186 ? -3.851 -0.310 9.428 1.00 93.88 186 MET A CA 1
ATOM 1455 C C . MET A 1 186 ? -2.829 0.715 8.913 1.00 93.88 186 MET A C 1
ATOM 1457 O O . MET A 1 186 ? -1.648 0.643 9.257 1.00 93.88 186 MET A O 1
ATOM 1461 N N . HIS A 1 187 ? -3.300 1.695 8.142 1.00 89.62 187 HIS A N 1
ATOM 1462 C CA . HIS A 1 187 ? -2.525 2.826 7.636 1.00 89.62 187 HIS A CA 1
ATOM 1463 C C . HIS A 1 187 ? -2.746 4.047 8.545 1.00 89.62 187 HIS A C 1
ATOM 1465 O O . HIS A 1 187 ? -3.712 4.789 8.372 1.00 89.62 187 HIS A O 1
ATOM 1471 N N . TYR A 1 188 ? -1.900 4.218 9.568 1.00 82.56 188 TYR A N 1
ATOM 1472 C CA . TYR A 1 188 ? -2.079 5.256 10.603 1.00 82.56 188 TYR A CA 1
ATOM 1473 C C . TYR A 1 188 ? -0.876 6.190 10.799 1.00 82.56 188 TYR A C 1
ATOM 1475 O O . TYR A 1 188 ? -0.979 7.160 11.551 1.00 82.56 188 TYR A O 1
ATOM 1483 N N . THR A 1 189 ? 0.251 5.917 10.143 1.00 72.31 189 THR A N 1
ATOM 1484 C CA . THR A 1 189 ? 1.425 6.797 10.109 1.00 72.31 189 THR A CA 1
ATOM 1485 C C . THR A 1 189 ? 1.993 6.838 8.706 1.00 72.31 189 THR A C 1
ATOM 1487 O O . THR A 1 189 ? 1.822 5.891 7.937 1.00 72.31 189 THR A O 1
ATOM 1490 N N . ASP A 1 190 ? 2.749 7.891 8.415 1.00 61.62 190 ASP A N 1
ATOM 1491 C CA . ASP A 1 190 ? 3.682 7.862 7.298 1.00 61.62 190 ASP A CA 1
ATOM 1492 C C . ASP A 1 190 ? 4.753 6.791 7.559 1.00 61.62 190 ASP A C 1
ATOM 1494 O O . ASP A 1 190 ? 5.223 6.624 8.689 1.00 61.62 190 ASP A O 1
ATOM 1498 N N . HIS A 1 191 ? 5.150 6.065 6.510 1.00 59.78 191 HIS A N 1
ATOM 1499 C CA . HIS A 1 191 ? 6.141 4.969 6.542 1.00 59.78 191 HIS A CA 1
ATOM 1500 C C . HIS A 1 191 ? 7.560 5.418 6.940 1.00 59.78 191 HIS A C 1
ATOM 1502 O O . HIS A 1 191 ? 8.496 4.629 6.921 1.00 59.78 191 HIS A O 1
ATOM 1508 N N . SER A 1 192 ? 7.739 6.687 7.311 1.00 53.22 192 SER A N 1
ATOM 1509 C CA . SER A 1 192 ? 9.029 7.293 7.647 1.00 53.22 192 SER A CA 1
ATOM 1510 C C . SER A 1 192 ? 9.542 6.946 9.047 1.00 53.22 192 SER A C 1
ATOM 1512 O O . SER A 1 192 ? 10.712 7.197 9.337 1.00 53.22 192 SER A O 1
ATOM 1514 N N . ALA A 1 193 ? 8.705 6.384 9.925 1.00 57.69 193 ALA A N 1
ATOM 1515 C CA . ALA A 1 193 ? 9.151 5.956 11.245 1.00 57.69 193 ALA A CA 1
ATOM 1516 C C . ALA A 1 193 ? 10.055 4.711 11.122 1.00 57.69 193 ALA A C 1
ATOM 1518 O O . ALA A 1 193 ? 9.617 3.700 10.565 1.00 57.69 193 ALA A O 1
ATOM 1519 N N . PRO A 1 194 ? 11.298 4.741 11.639 1.00 55.03 194 PRO A N 1
ATOM 1520 C CA . PRO A 1 194 ? 12.182 3.588 11.575 1.00 55.03 194 PRO A CA 1
ATOM 1521 C C . PRO A 1 194 ? 11.568 2.415 12.346 1.00 55.03 194 PRO A C 1
ATOM 1523 O O . PRO A 1 194 ? 11.182 2.548 13.507 1.00 55.03 194 PRO A O 1
ATOM 1526 N N . TYR A 1 195 ? 11.499 1.248 11.705 1.00 58.28 195 TYR A N 1
ATOM 1527 C CA . TYR A 1 195 ? 11.314 -0.014 12.420 1.00 58.28 195 TYR A CA 1
ATOM 1528 C C . TYR A 1 195 ? 12.493 -0.198 13.383 1.00 58.28 195 TYR A C 1
ATOM 1530 O O . TYR A 1 195 ? 13.604 0.215 13.045 1.00 58.28 195 TYR A O 1
ATOM 1538 N N . ASP A 1 196 ? 12.265 -0.808 14.557 1.00 57.06 196 ASP A N 1
ATOM 1539 C CA . ASP A 1 196 ? 13.314 -1.041 15.563 1.00 57.06 196 ASP A CA 1
ATOM 1540 C C . ASP A 1 196 ? 14.641 -1.435 14.904 1.00 57.06 196 ASP A C 1
ATOM 1542 O O . ASP A 1 196 ? 14.681 -2.368 14.085 1.00 57.06 196 ASP A O 1
ATOM 1546 N N . ALA A 1 197 ? 15.701 -0.694 15.245 1.00 44.22 197 ALA A N 1
ATOM 1547 C CA . ALA A 1 197 ? 17.027 -0.836 14.664 1.00 44.22 197 ALA A CA 1
ATOM 1548 C C . ALA A 1 197 ? 17.441 -2.317 14.646 1.00 44.22 197 ALA A C 1
ATOM 1550 O O . ALA A 1 197 ? 17.571 -2.951 15.692 1.00 44.22 197 ALA A O 1
ATOM 1551 N N . GLY A 1 198 ? 17.597 -2.879 13.444 1.00 46.03 198 GLY A N 1
ATOM 1552 C CA . GLY A 1 198 ? 17.963 -4.284 13.250 1.00 46.03 198 GLY A CA 1
ATOM 1553 C C . GLY A 1 198 ? 16.869 -5.196 12.690 1.00 46.03 198 GLY A C 1
ATOM 1554 O O . GLY A 1 198 ? 17.109 -6.395 12.593 1.00 46.03 198 GLY A O 1
ATOM 1555 N N . SER A 1 199 ? 15.695 -4.693 12.286 1.00 54.16 199 SER A N 1
ATOM 1556 C CA . SER A 1 199 ? 14.762 -5.481 11.464 1.00 54.16 199 SER A CA 1
ATOM 1557 C C . SER A 1 199 ? 15.120 -5.357 9.972 1.00 54.16 199 SER A C 1
ATOM 1559 O O . SER A 1 199 ? 14.804 -4.329 9.381 1.00 54.16 199 SER A O 1
ATOM 1561 N N . PRO A 1 200 ? 15.714 -6.375 9.316 1.00 52.25 200 PRO A N 1
ATOM 1562 C CA . PRO A 1 200 ? 16.138 -6.313 7.906 1.00 52.25 200 PRO A CA 1
ATOM 1563 C C . PRO A 1 200 ? 14.976 -6.313 6.888 1.00 52.25 200 PRO A C 1
ATOM 1565 O O . PRO A 1 200 ? 15.175 -6.632 5.721 1.00 52.25 200 PRO A O 1
ATOM 1568 N N . LEU A 1 201 ? 13.746 -6.042 7.332 1.00 58.97 201 LEU A N 1
ATOM 1569 C CA . LEU A 1 201 ? 12.507 -6.299 6.593 1.00 58.97 201 LEU A CA 1
ATOM 1570 C C . LEU A 1 201 ? 11.491 -5.165 6.793 1.00 58.97 201 LEU A C 1
ATOM 1572 O O . LEU A 1 201 ? 10.341 -5.422 7.158 1.00 58.97 201 LEU A O 1
ATOM 1576 N N . SER A 1 202 ? 11.902 -3.907 6.607 1.00 73.56 202 SER A N 1
ATOM 1577 C CA . SER A 1 202 ? 10.900 -2.876 6.330 1.00 73.56 202 SER A CA 1
ATOM 1578 C C . SER A 1 202 ? 10.279 -3.178 4.959 1.00 73.56 202 SER A C 1
ATOM 1580 O O . SER A 1 202 ? 10.953 -3.663 4.044 1.00 73.56 202 SER A O 1
ATOM 1582 N N . TYR A 1 203 ? 8.974 -2.961 4.822 1.00 84.44 203 TYR A N 1
ATOM 1583 C CA . TYR A 1 203 ? 8.270 -3.146 3.552 1.00 84.44 203 TYR A CA 1
ATOM 1584 C C . TYR A 1 203 ? 8.895 -2.314 2.417 1.00 84.44 203 TYR A C 1
ATOM 1586 O O . TYR A 1 203 ? 9.017 -2.797 1.288 1.00 84.44 203 TYR A O 1
ATOM 1594 N N . ASP A 1 204 ? 9.385 -1.117 2.736 1.00 84.62 204 ASP A N 1
ATOM 1595 C CA . ASP A 1 204 ? 10.075 -0.224 1.805 1.00 84.62 204 ASP A CA 1
ATOM 1596 C C . ASP A 1 204 ? 11.411 -0.815 1.317 1.00 84.62 204 ASP A C 1
ATOM 1598 O O . ASP A 1 204 ? 11.693 -0.809 0.119 1.00 84.62 204 ASP A O 1
ATOM 1602 N N . ASP A 1 205 ? 12.216 -1.406 2.206 1.00 84.88 205 ASP A N 1
ATOM 1603 C CA . ASP A 1 205 ? 13.486 -2.040 1.822 1.00 84.88 205 ASP A CA 1
ATOM 1604 C C . ASP A 1 205 ? 13.264 -3.293 0.970 1.00 84.88 205 ASP A C 1
ATOM 1606 O O . ASP A 1 205 ? 13.995 -3.547 0.005 1.00 84.88 205 ASP A O 1
ATOM 1610 N N . GLU A 1 206 ? 12.241 -4.085 1.301 1.00 87.69 206 GLU A N 1
ATOM 1611 C CA . GLU A 1 206 ? 11.894 -5.275 0.530 1.00 87.69 206 GLU A CA 1
ATOM 1612 C C . GLU A 1 206 ? 11.414 -4.902 -0.880 1.00 87.69 206 GLU A C 1
ATOM 1614 O O . GLU A 1 206 ? 11.882 -5.471 -1.874 1.00 87.69 206 GLU A O 1
ATOM 1619 N N . THR A 1 207 ? 10.518 -3.917 -0.977 1.00 91.31 207 THR A N 1
ATOM 1620 C CA . THR A 1 207 ? 10.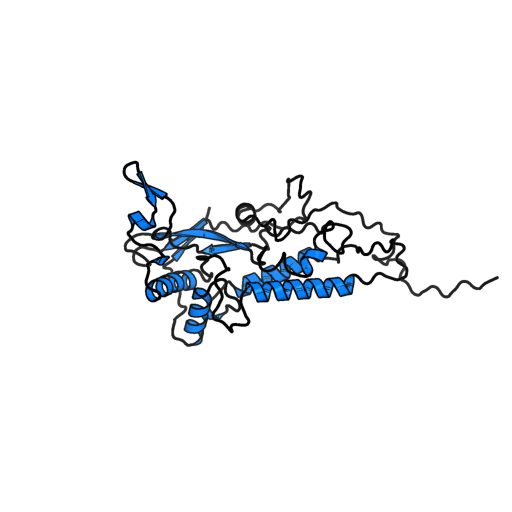008 -3.405 -2.256 1.00 91.31 207 THR A CA 1
ATOM 1621 C C . THR A 1 207 ? 11.123 -2.773 -3.081 1.00 91.31 207 THR A C 1
ATOM 1623 O O . THR A 1 207 ? 11.251 -3.097 -4.265 1.00 91.31 207 THR A O 1
ATOM 1626 N N . LYS A 1 208 ? 12.009 -1.977 -2.469 1.00 92.19 208 LYS A N 1
ATOM 1627 C CA . LYS A 1 208 ? 13.198 -1.415 -3.129 1.00 92.19 208 LYS A CA 1
ATOM 1628 C C . LYS A 1 208 ? 14.136 -2.506 -3.636 1.00 92.19 208 LYS A C 1
ATOM 1630 O O . LYS A 1 208 ? 14.595 -2.440 -4.774 1.00 92.19 208 LYS A O 1
ATOM 1635 N N . THR A 1 209 ? 14.386 -3.541 -2.836 1.00 91.94 209 THR A N 1
ATOM 1636 C CA . THR A 1 209 ? 15.225 -4.682 -3.236 1.00 91.94 209 THR A CA 1
ATOM 1637 C C . THR A 1 209 ? 14.626 -5.425 -4.427 1.00 91.94 209 THR A C 1
ATOM 1639 O O . THR A 1 209 ? 15.348 -5.786 -5.357 1.00 91.94 209 THR A O 1
ATOM 1642 N N . ALA A 1 210 ? 13.310 -5.651 -4.442 1.00 92.25 210 ALA A N 1
ATOM 1643 C CA . ALA A 1 210 ? 12.645 -6.276 -5.582 1.00 92.25 210 ALA A CA 1
ATOM 1644 C C . ALA A 1 210 ? 12.674 -5.391 -6.835 1.00 92.25 210 ALA A C 1
ATOM 1646 O O . ALA A 1 210 ? 12.917 -5.911 -7.925 1.00 92.25 210 ALA A O 1
ATOM 1647 N N . CYS A 1 211 ? 12.495 -4.074 -6.686 1.00 94.12 211 CYS A N 1
ATOM 1648 C CA . CYS A 1 211 ? 12.660 -3.127 -7.786 1.00 94.12 211 CYS A CA 1
ATOM 1649 C C . CYS A 1 211 ? 14.091 -3.186 -8.335 1.00 94.12 211 CYS A C 1
ATOM 1651 O O . CYS A 1 211 ? 14.268 -3.364 -9.535 1.00 94.12 211 CYS A O 1
ATOM 1653 N N . ASN A 1 212 ? 15.112 -3.169 -7.474 1.00 94.88 212 ASN A N 1
ATOM 1654 C CA . ASN A 1 212 ? 16.505 -3.302 -7.905 1.00 94.88 212 ASN A CA 1
ATOM 1655 C C . ASN A 1 212 ? 16.760 -4.609 -8.664 1.00 94.88 212 ASN A C 1
ATOM 1657 O O . ASN A 1 212 ? 17.326 -4.577 -9.748 1.00 94.88 212 ASN A O 1
ATOM 1661 N N . ARG A 1 213 ? 16.252 -5.746 -8.172 1.00 93.25 213 ARG A N 1
ATOM 1662 C CA . ARG A 1 213 ? 16.364 -7.036 -8.880 1.00 93.25 213 ARG A CA 1
ATOM 1663 C C . ARG A 1 213 ? 15.694 -7.017 -10.253 1.00 93.25 213 ARG A C 1
ATOM 1665 O O . ARG A 1 213 ? 16.198 -7.643 -11.183 1.00 93.25 213 ARG A O 1
ATOM 1672 N N . LEU A 1 214 ? 14.556 -6.331 -10.392 1.00 92.00 214 LEU A N 1
ATOM 1673 C CA . LEU A 1 214 ? 13.932 -6.123 -11.699 1.00 92.00 214 LEU A CA 1
ATOM 1674 C C . LEU A 1 214 ? 14.815 -5.245 -12.589 1.00 92.00 214 LEU A C 1
ATOM 1676 O O . LEU A 1 214 ? 15.003 -5.598 -13.747 1.00 92.00 214 LEU A O 1
ATOM 1680 N N . GLY A 1 215 ? 15.390 -4.163 -12.060 1.00 91.50 215 GLY A N 1
ATOM 1681 C CA . GLY A 1 215 ? 16.338 -3.315 -12.784 1.00 91.50 215 GLY A CA 1
ATOM 1682 C C . GLY A 1 215 ? 17.587 -4.072 -13.250 1.00 91.50 215 GLY A C 1
ATOM 1683 O O . GLY A 1 215 ? 17.960 -3.966 -14.414 1.00 91.50 215 GLY A O 1
ATOM 1684 N N . ASP A 1 216 ? 18.174 -4.914 -12.399 1.00 91.38 216 ASP A N 1
ATOM 1685 C CA . ASP A 1 216 ? 19.333 -5.753 -12.737 1.00 91.38 216 ASP A CA 1
ATOM 1686 C C . ASP A 1 216 ? 18.981 -6.788 -13.813 1.00 91.38 216 ASP A C 1
ATOM 1688 O O . ASP A 1 216 ? 19.756 -7.067 -14.729 1.00 91.38 216 ASP A O 1
ATOM 1692 N N . LEU A 1 217 ? 17.773 -7.354 -13.741 1.00 87.81 217 LEU A N 1
ATOM 1693 C CA . LEU A 1 217 ? 17.259 -8.216 -14.796 1.00 87.81 217 LEU A CA 1
ATOM 1694 C C . LEU A 1 217 ? 17.136 -7.444 -16.119 1.00 87.81 217 LEU A C 1
ATOM 1696 O O . LEU A 1 217 ? 17.454 -8.001 -17.168 1.00 87.81 217 LEU A O 1
ATOM 1700 N N . MET A 1 218 ? 16.698 -6.181 -16.083 1.00 85.50 218 MET A N 1
ATOM 1701 C CA . MET A 1 218 ? 16.594 -5.350 -17.286 1.00 85.50 218 MET A CA 1
ATOM 1702 C C . MET A 1 218 ? 17.971 -5.024 -17.875 1.00 85.50 218 MET A C 1
ATOM 1704 O O . MET A 1 218 ? 18.110 -5.054 -19.094 1.00 85.50 218 MET A O 1
ATOM 1708 N N . GLU A 1 219 ? 18.995 -4.825 -17.043 1.00 85.75 219 GLU A N 1
ATOM 1709 C CA . GLU A 1 219 ? 20.389 -4.674 -17.491 1.00 85.75 219 GLU A CA 1
ATOM 1710 C C . GLU A 1 219 ? 20.877 -5.900 -18.277 1.00 85.75 219 GLU A C 1
ATOM 1712 O O . GLU A 1 219 ? 21.587 -5.787 -19.268 1.00 85.75 219 GLU A O 1
ATOM 1717 N N . ASN A 1 220 ? 20.465 -7.107 -17.890 1.00 80.56 220 ASN A N 1
ATOM 1718 C CA . ASN A 1 220 ? 20.838 -8.302 -18.650 1.00 80.56 220 ASN A CA 1
ATOM 1719 C C . ASN A 1 220 ? 20.142 -8.368 -20.019 1.00 80.56 220 ASN A C 1
ATOM 1721 O O . ASN A 1 220 ? 20.724 -8.878 -20.976 1.00 80.56 220 ASN A O 1
ATOM 1725 N N . PHE A 1 221 ? 18.923 -7.828 -20.126 1.00 72.62 221 PHE A N 1
ATOM 1726 C CA . PHE A 1 221 ? 18.179 -7.731 -21.387 1.00 72.62 221 PHE A CA 1
ATOM 1727 C C . PHE A 1 221 ? 18.602 -6.549 -22.268 1.00 72.62 221 PHE A C 1
ATOM 1729 O O . PHE A 1 221 ? 18.204 -6.501 -23.431 1.00 72.62 221 PHE A O 1
ATOM 1736 N N . SER A 1 222 ? 19.388 -5.604 -21.745 1.00 67.25 222 SER A N 1
ATOM 1737 C CA . SER A 1 222 ? 19.852 -4.437 -22.500 1.00 67.25 222 SER A CA 1
ATOM 1738 C C . SER A 1 222 ? 21.008 -4.747 -23.448 1.00 67.25 222 SER A C 1
ATOM 1740 O O . SER A 1 222 ? 21.288 -3.958 -24.349 1.00 67.25 222 SER A O 1
ATOM 1742 N N . ARG A 1 223 ? 21.650 -5.912 -23.294 1.00 67.75 223 ARG A N 1
ATOM 1743 C CA . ARG A 1 223 ? 22.720 -6.375 -24.183 1.00 67.75 223 ARG A CA 1
ATOM 1744 C C . ARG A 1 223 ? 22.202 -6.435 -25.620 1.00 67.75 223 ARG A C 1
ATOM 1746 O O . ARG A 1 223 ? 21.417 -7.313 -25.980 1.00 67.75 223 ARG A O 1
ATOM 1753 N N . ALA A 1 224 ? 22.619 -5.463 -26.427 1.00 63.66 224 ALA A N 1
ATOM 1754 C CA . ALA A 1 224 ? 22.220 -5.362 -27.818 1.00 63.66 224 ALA A CA 1
ATOM 1755 C C . ALA A 1 224 ? 22.838 -6.508 -28.628 1.00 63.66 224 ALA A C 1
ATOM 1757 O O . ALA A 1 224 ? 23.969 -6.927 -28.387 1.00 63.66 224 ALA A O 1
ATOM 1758 N N . CYS A 1 225 ? 22.094 -7.007 -29.615 1.00 61.59 225 CYS A N 1
ATOM 1759 C CA . CYS A 1 225 ? 22.675 -7.871 -30.633 1.00 61.59 225 CYS A CA 1
ATOM 1760 C C . CYS A 1 225 ? 23.752 -7.077 -31.386 1.00 61.59 225 CYS A C 1
ATOM 1762 O O . CYS A 1 225 ? 23.465 -5.976 -31.844 1.00 61.59 225 CYS A O 1
ATOM 1764 N N . GLU A 1 226 ? 24.945 -7.642 -31.580 1.00 64.19 226 GLU A N 1
ATOM 1765 C CA . GLU A 1 226 ? 26.029 -7.012 -32.360 1.00 64.19 226 GLU A CA 1
ATOM 1766 C C . GLU A 1 226 ? 25.615 -6.682 -33.808 1.00 64.19 226 GLU A C 1
ATOM 1768 O O . GLU A 1 226 ? 26.208 -5.827 -34.456 1.00 64.19 226 GLU A O 1
ATOM 1773 N N . ARG A 1 227 ? 24.565 -7.342 -34.321 1.00 59.75 227 ARG A N 1
ATOM 1774 C CA . ARG A 1 227 ? 23.972 -7.085 -35.647 1.00 59.75 227 ARG A CA 1
ATOM 1775 C C . ARG A 1 227 ? 22.865 -6.036 -35.632 1.00 59.75 227 ARG A C 1
ATOM 1777 O O . ARG A 1 227 ? 22.332 -5.689 -36.689 1.00 59.75 227 ARG A O 1
ATOM 1784 N N . SER A 1 228 ? 22.481 -5.553 -34.453 1.00 62.22 228 SER A N 1
ATOM 1785 C CA . SER A 1 228 ? 21.574 -4.421 -34.335 1.00 62.22 228 SER A CA 1
ATOM 1786 C C . SER A 1 228 ? 22.217 -3.229 -35.030 1.00 62.22 228 SER A C 1
ATOM 1788 O O . SER A 1 228 ? 23.310 -2.808 -34.672 1.00 62.22 228 SER A O 1
ATOM 1790 N N . LYS A 1 229 ? 21.537 -2.671 -36.035 1.00 61.22 229 LYS A N 1
ATOM 1791 C CA . LYS A 1 229 ? 21.970 -1.418 -36.673 1.00 61.22 229 LYS A CA 1
ATOM 1792 C C . LYS A 1 229 ? 21.365 -0.198 -35.966 1.00 61.22 229 LYS A C 1
ATOM 1794 O O . LYS A 1 229 ? 21.148 0.824 -36.626 1.00 61.22 229 LYS A O 1
ATOM 1799 N N . ASP A 1 230 ? 20.965 -0.335 -34.705 1.00 66.12 230 ASP A N 1
ATOM 1800 C CA . ASP A 1 230 ? 20.641 0.810 -33.861 1.00 66.12 230 ASP A CA 1
ATOM 1801 C C . ASP A 1 230 ? 21.934 1.562 -33.561 1.00 66.12 230 ASP A C 1
ATOM 1803 O O . ASP A 1 230 ? 22.955 0.941 -33.277 1.00 66.12 230 ASP A O 1
ATOM 1807 N N . ALA A 1 231 ? 21.893 2.893 -33.628 1.00 66.44 231 ALA A N 1
ATOM 1808 C CA . ALA A 1 231 ? 22.996 3.688 -33.111 1.00 66.44 231 ALA A CA 1
ATOM 1809 C C . ALA A 1 231 ? 23.188 3.347 -31.627 1.00 66.44 231 ALA A C 1
ATOM 1811 O O . ALA A 1 231 ? 22.203 3.296 -30.882 1.00 66.44 231 ALA A O 1
ATOM 1812 N N . ASP A 1 232 ? 24.435 3.105 -31.228 1.00 71.75 232 ASP A N 1
ATOM 1813 C CA . ASP A 1 232 ? 24.816 2.966 -29.827 1.00 71.75 232 ASP A CA 1
ATOM 1814 C C . ASP A 1 232 ? 24.811 4.356 -29.181 1.00 71.75 232 ASP A C 1
ATOM 1816 O O . ASP A 1 232 ? 25.827 5.038 -29.068 1.00 71.75 232 ASP A O 1
ATOM 1820 N N . ASP A 1 233 ? 23.608 4.826 -28.856 1.00 77.31 233 ASP A N 1
ATOM 1821 C CA . ASP A 1 233 ? 23.356 6.073 -28.137 1.00 77.31 233 ASP A CA 1
ATOM 1822 C C . ASP A 1 233 ? 23.333 5.858 -26.612 1.00 77.31 233 ASP A C 1
ATOM 1824 O O . ASP A 1 233 ? 22.890 6.734 -25.865 1.00 77.31 233 ASP A O 1
ATOM 1828 N N . GLY A 1 234 ? 23.778 4.683 -26.143 1.00 78.31 234 GLY A N 1
ATOM 1829 C CA . GLY A 1 234 ? 23.695 4.268 -24.744 1.00 78.31 234 GLY A CA 1
ATOM 1830 C C . GLY A 1 234 ? 22.263 4.036 -24.245 1.00 78.31 234 GLY A C 1
ATOM 1831 O O . GLY A 1 234 ? 22.058 3.880 -23.038 1.00 78.31 234 GLY A O 1
ATOM 1832 N N . LYS A 1 235 ? 21.261 4.029 -25.139 1.00 83.06 235 LYS A N 1
ATOM 1833 C CA . LYS A 1 235 ? 19.861 3.753 -24.812 1.00 83.06 235 LYS A CA 1
ATOM 1834 C C . LYS A 1 235 ? 19.372 2.493 -25.509 1.00 83.06 235 LYS A C 1
ATOM 1836 O O . LYS A 1 235 ? 19.741 2.151 -26.627 1.00 83.06 235 LYS A O 1
ATOM 1841 N N . HIS A 1 236 ? 18.438 1.822 -24.855 1.00 78.44 236 HIS A N 1
ATOM 1842 C CA . HIS A 1 236 ? 17.872 0.564 -25.317 1.00 78.44 236 HIS A CA 1
ATOM 1843 C C . HIS A 1 236 ? 16.359 0.679 -25.464 1.00 78.44 236 HIS A C 1
ATOM 1845 O O . HIS A 1 236 ? 15.703 1.508 -24.841 1.00 78.44 236 HIS A O 1
ATOM 1851 N N . TYR A 1 237 ? 15.747 -0.155 -26.292 1.00 75.56 237 TYR A N 1
ATOM 1852 C CA . TYR A 1 237 ? 14.296 -0.282 -26.202 1.00 75.56 237 TYR A CA 1
ATOM 1853 C C . TYR A 1 237 ? 13.927 -0.961 -24.879 1.00 75.56 237 TYR A C 1
ATOM 1855 O O . TYR A 1 237 ? 14.637 -1.879 -24.459 1.00 75.56 237 TYR A O 1
ATOM 1863 N N . PRO A 1 238 ? 12.841 -0.528 -24.218 1.00 69.00 238 PRO A N 1
ATOM 1864 C CA . PRO A 1 238 ? 12.440 -1.122 -22.957 1.00 69.00 238 PRO A CA 1
ATOM 1865 C C . PRO A 1 238 ? 12.183 -2.628 -23.126 1.00 69.00 238 PRO A C 1
ATOM 1867 O O . PRO A 1 238 ? 11.616 -3.042 -24.145 1.00 69.00 238 PRO A O 1
ATOM 1870 N N . PRO A 1 239 ? 12.574 -3.463 -22.150 1.00 68.69 239 PRO A N 1
ATOM 1871 C CA . PRO A 1 239 ? 12.383 -4.901 -22.258 1.00 68.69 239 PRO A CA 1
ATOM 1872 C C . PRO A 1 239 ? 10.907 -5.298 -22.342 1.00 68.69 239 PRO A C 1
ATOM 1874 O O . PRO A 1 239 ? 10.023 -4.677 -21.740 1.00 68.69 239 PRO A O 1
ATOM 1877 N N . TYR A 1 240 ? 10.643 -6.380 -23.076 1.00 69.12 240 TYR A N 1
ATOM 1878 C CA . TYR A 1 240 ? 9.297 -6.916 -23.241 1.00 69.12 240 TYR A CA 1
ATOM 1879 C C . TYR A 1 240 ? 8.653 -7.238 -21.881 1.00 69.12 240 TYR A C 1
ATOM 1881 O O . TYR A 1 240 ? 9.263 -7.867 -21.010 1.00 69.12 240 TYR A O 1
ATOM 1889 N N . ALA A 1 241 ? 7.392 -6.826 -21.722 1.00 76.81 241 ALA A N 1
ATOM 1890 C CA . ALA A 1 241 ? 6.556 -7.086 -20.549 1.00 76.81 241 ALA A CA 1
ATOM 1891 C C . ALA A 1 241 ? 7.058 -6.490 -19.212 1.00 76.81 241 ALA A C 1
ATOM 1893 O O . ALA A 1 241 ? 6.646 -6.962 -18.152 1.00 76.81 241 ALA A O 1
ATOM 1894 N N . LEU A 1 242 ? 7.893 -5.439 -19.218 1.00 84.56 242 LEU A N 1
ATOM 1895 C CA . LEU A 1 242 ? 8.351 -4.795 -17.976 1.00 84.56 242 LEU A CA 1
ATOM 1896 C C . LEU A 1 242 ? 7.188 -4.304 -17.095 1.00 84.56 242 LEU A C 1
ATOM 1898 O O . LEU A 1 242 ? 7.148 -4.635 -15.915 1.00 84.56 242 LEU A O 1
ATOM 1902 N N . VAL A 1 243 ? 6.187 -3.625 -17.667 1.00 85.88 243 VAL A N 1
ATOM 1903 C CA . VAL A 1 243 ? 4.969 -3.203 -16.938 1.00 85.88 243 VAL A CA 1
ATOM 1904 C C . VAL A 1 243 ? 4.286 -4.389 -16.249 1.00 85.88 243 VAL A C 1
ATOM 1906 O O . VAL A 1 243 ? 3.940 -4.319 -15.073 1.00 85.88 243 VAL A O 1
ATOM 1909 N N . HIS A 1 244 ? 4.141 -5.510 -16.959 1.00 82.94 244 HIS A N 1
ATOM 1910 C CA . HIS A 1 244 ? 3.547 -6.724 -16.403 1.00 82.94 244 HIS A CA 1
ATOM 1911 C C . HIS A 1 244 ? 4.376 -7.282 -15.238 1.00 82.94 244 HIS A C 1
ATOM 1913 O O . HIS A 1 244 ? 3.812 -7.649 -14.213 1.00 82.94 244 HIS A O 1
ATOM 1919 N N . ARG A 1 245 ? 5.711 -7.289 -15.346 1.00 89.00 245 ARG A N 1
ATOM 1920 C CA . ARG A 1 245 ? 6.607 -7.730 -14.262 1.00 89.00 245 ARG A CA 1
ATOM 1921 C C . ARG A 1 245 ? 6.511 -6.834 -13.025 1.00 89.00 245 ARG A C 1
ATOM 1923 O O . ARG A 1 245 ? 6.521 -7.360 -11.915 1.00 89.00 245 ARG A O 1
ATOM 1930 N N . ILE A 1 246 ? 6.389 -5.518 -13.209 1.00 91.81 246 ILE A N 1
ATOM 1931 C CA . ILE A 1 246 ? 6.175 -4.569 -12.107 1.00 91.81 246 ILE A CA 1
ATOM 1932 C C . ILE A 1 246 ? 4.845 -4.873 -11.409 1.00 91.81 246 ILE A C 1
ATOM 1934 O O . ILE A 1 246 ? 4.810 -5.015 -10.190 1.00 91.81 246 ILE A O 1
ATOM 1938 N N . ASN A 1 247 ? 3.772 -5.079 -12.174 1.00 88.88 247 ASN A N 1
ATOM 1939 C CA . ASN A 1 247 ? 2.464 -5.423 -11.613 1.00 88.88 247 ASN A CA 1
ATOM 1940 C C . ASN A 1 247 ? 2.465 -6.788 -10.906 1.00 88.88 247 ASN A C 1
ATOM 1942 O O . ASN A 1 247 ? 1.875 -6.914 -9.841 1.00 88.88 247 ASN A O 1
ATOM 1946 N N . LEU A 1 248 ? 3.168 -7.798 -11.433 1.00 88.50 248 LEU A N 1
ATOM 1947 C CA . LEU A 1 248 ? 3.342 -9.086 -10.747 1.00 88.50 248 LEU A CA 1
ATOM 1948 C C . LEU A 1 248 ? 4.094 -8.936 -9.418 1.00 88.50 248 LEU A C 1
ATOM 1950 O O . LEU A 1 248 ? 3.748 -9.595 -8.437 1.00 88.50 248 LEU A O 1
ATOM 1954 N N . ALA A 1 249 ? 5.121 -8.083 -9.373 1.00 93.62 249 ALA A N 1
ATOM 1955 C CA . ALA A 1 249 ? 5.808 -7.769 -8.125 1.00 93.62 249 ALA A CA 1
ATOM 1956 C C . ALA A 1 249 ? 4.855 -7.081 -7.140 1.00 93.62 249 ALA A C 1
ATOM 1958 O O . ALA A 1 249 ? 4.815 -7.461 -5.972 1.00 93.62 249 ALA A O 1
ATOM 1959 N N . SER A 1 250 ? 4.042 -6.142 -7.626 1.00 93.81 250 SER A N 1
ATOM 1960 C CA . SER A 1 250 ? 3.021 -5.469 -6.831 1.00 93.81 250 SER A CA 1
ATOM 1961 C C . SER A 1 250 ? 1.998 -6.456 -6.252 1.00 93.81 250 SER A C 1
ATOM 1963 O O . SER A 1 250 ? 1.846 -6.546 -5.040 1.00 93.81 250 SER A O 1
ATOM 1965 N N . GLU A 1 251 ? 1.403 -7.333 -7.061 1.00 92.38 251 GLU A N 1
ATOM 1966 C CA . GLU A 1 251 ? 0.475 -8.368 -6.575 1.00 92.38 251 GLU A CA 1
ATOM 1967 C C . GLU A 1 251 ? 1.119 -9.325 -5.558 1.00 92.38 251 GLU A C 1
ATOM 1969 O O . GLU A 1 251 ? 0.518 -9.691 -4.540 1.00 92.38 251 GLU A O 1
ATOM 1974 N N . ARG A 1 252 ? 2.394 -9.677 -5.762 1.00 94.31 252 ARG A N 1
ATOM 1975 C CA . ARG A 1 252 ? 3.149 -10.440 -4.765 1.00 94.31 252 ARG A CA 1
ATOM 1976 C C . ARG A 1 252 ? 3.259 -9.672 -3.446 1.00 94.31 252 ARG A C 1
ATOM 1978 O O . ARG A 1 252 ? 3.070 -10.282 -2.399 1.00 94.31 252 ARG A O 1
ATOM 1985 N N . PHE A 1 253 ? 3.544 -8.374 -3.460 1.00 94.19 253 PHE A N 1
ATOM 1986 C CA . PHE A 1 253 ? 3.592 -7.564 -2.239 1.00 94.19 253 PHE A CA 1
ATOM 1987 C C . PHE A 1 253 ? 2.220 -7.395 -1.591 1.00 94.19 253 PHE A C 1
ATOM 1989 O O . PHE A 1 253 ? 2.108 -7.545 -0.375 1.00 94.19 253 PHE A O 1
ATOM 1996 N N . ARG A 1 254 ? 1.162 -7.214 -2.389 1.00 95.06 254 ARG A N 1
ATOM 1997 C CA . ARG A 1 254 ? -0.227 -7.174 -1.918 1.00 95.06 254 ARG A CA 1
ATOM 1998 C C . ARG A 1 254 ? -0.558 -8.405 -1.074 1.00 95.06 254 ARG A C 1
ATOM 2000 O O . ARG A 1 254 ? -1.030 -8.263 0.051 1.00 95.06 254 ARG A O 1
ATOM 2007 N N . SER A 1 255 ? -0.244 -9.609 -1.555 1.00 94.56 255 SER A N 1
ATOM 2008 C CA . SER A 1 255 ? -0.499 -10.850 -0.797 1.00 94.56 255 SER A CA 1
ATOM 2009 C C . SER A 1 255 ? 0.336 -10.995 0.485 1.00 94.56 255 SER A C 1
ATOM 2011 O O . SER A 1 255 ? -0.013 -11.782 1.357 1.00 94.56 255 SER A O 1
ATOM 2013 N N . ARG A 1 256 ? 1.427 -10.233 0.634 1.00 94.56 256 ARG A N 1
ATOM 2014 C CA . ARG A 1 256 ? 2.287 -10.250 1.831 1.00 94.56 256 ARG A CA 1
ATOM 2015 C C . ARG A 1 256 ? 1.830 -9.293 2.925 1.00 94.56 256 ARG A C 1
ATOM 2017 O O . ARG A 1 256 ? 2.222 -9.502 4.075 1.00 94.56 256 ARG A O 1
ATOM 2024 N N . ILE A 1 257 ? 1.043 -8.275 2.571 1.00 93.25 257 ILE A N 1
ATOM 2025 C CA . ILE A 1 257 ? 0.511 -7.269 3.504 1.00 93.25 257 ILE A CA 1
ATOM 2026 C C . ILE A 1 257 ? -0.999 -7.408 3.758 1.00 93.25 257 ILE A C 1
ATOM 2028 O O . ILE A 1 257 ? -1.570 -6.639 4.526 1.00 93.25 257 ILE A O 1
ATOM 2032 N N . THR A 1 258 ? -1.655 -8.373 3.115 1.00 95.81 258 THR A N 1
ATOM 2033 C CA . THR A 1 258 ? -3.091 -8.649 3.255 1.00 95.81 258 THR A CA 1
ATOM 2034 C C . THR A 1 258 ? -3.329 -10.091 3.681 1.00 95.81 258 THR A C 1
ATOM 2036 O O . THR A 1 258 ? -2.423 -10.921 3.636 1.00 95.81 258 THR A O 1
ATOM 2039 N N . GLY A 1 259 ? -4.547 -10.397 4.124 1.00 96.50 259 GLY A N 1
ATOM 2040 C CA . GLY A 1 259 ? -4.915 -11.724 4.607 1.00 96.50 259 GLY A CA 1
ATOM 2041 C C . GLY A 1 259 ? -4.754 -11.847 6.118 1.00 96.50 259 GLY A C 1
ATOM 2042 O O . GLY A 1 259 ? -4.685 -10.849 6.837 1.00 96.50 259 GLY A O 1
ATOM 2043 N N . ARG A 1 260 ? -4.731 -13.080 6.626 1.00 97.25 260 ARG A N 1
ATOM 2044 C CA . ARG A 1 260 ? -4.668 -13.309 8.073 1.00 97.25 260 ARG A CA 1
ATOM 2045 C C . ARG A 1 260 ? -3.354 -12.765 8.659 1.00 97.25 260 ARG A C 1
ATOM 2047 O O . ARG A 1 260 ? -2.309 -12.977 8.040 1.00 97.25 260 ARG A O 1
ATOM 2054 N N . PRO A 1 261 ? -3.362 -12.139 9.849 1.00 97.38 261 PRO A N 1
ATOM 2055 C CA . PRO A 1 261 ? -2.150 -11.551 10.423 1.00 97.38 261 PRO A CA 1
ATOM 2056 C C . PRO A 1 261 ? -0.959 -12.503 10.605 1.00 97.38 261 PRO A C 1
ATOM 2058 O O . PRO A 1 261 ? 0.182 -12.086 10.458 1.00 97.38 261 PRO A O 1
ATOM 2061 N N . ASP A 1 262 ? -1.198 -13.789 10.866 1.00 96.75 262 ASP A N 1
ATOM 2062 C CA . ASP A 1 262 ? -0.166 -14.838 10.959 1.00 96.75 262 ASP A CA 1
ATOM 2063 C C . ASP A 1 262 ? 0.497 -15.180 9.605 1.00 96.75 262 ASP A C 1
ATOM 2065 O O . ASP A 1 262 ? 1.602 -15.731 9.552 1.00 96.75 262 ASP A O 1
ATOM 2069 N N . SER A 1 263 ? -0.157 -14.832 8.496 1.00 96.31 263 SER A N 1
ATOM 2070 C CA . SER A 1 263 ? 0.331 -15.065 7.136 1.00 96.31 263 SER A CA 1
ATOM 2071 C C . SER A 1 263 ? 1.161 -13.911 6.572 1.00 96.31 263 SER A C 1
ATOM 2073 O O . SER A 1 263 ? 1.915 -14.129 5.620 1.00 96.31 263 SER A O 1
ATOM 2075 N N . TRP A 1 264 ? 1.088 -12.718 7.173 1.00 95.12 264 TRP A N 1
ATOM 2076 C CA . TRP A 1 264 ? 1.820 -11.545 6.699 1.00 95.12 264 TRP A CA 1
ATOM 2077 C C . TRP A 1 264 ? 3.330 -11.761 6.729 1.00 95.12 264 TRP A C 1
ATOM 2079 O O . TRP A 1 264 ? 3.888 -12.382 7.638 1.00 95.12 264 TRP A O 1
ATOM 2089 N N . LYS A 1 265 ? 4.000 -11.241 5.700 1.00 93.06 265 LYS A N 1
ATOM 2090 C CA . LYS A 1 265 ? 5.457 -11.357 5.520 1.00 93.06 265 LYS A CA 1
ATOM 2091 C C . LYS A 1 265 ? 6.159 -10.009 5.368 1.00 93.06 265 LYS A C 1
ATOM 2093 O O . LYS A 1 265 ? 7.386 -9.978 5.405 1.00 93.06 265 LYS A O 1
ATOM 2098 N N . SER A 1 266 ? 5.387 -8.939 5.212 1.00 91.56 266 SER A N 1
ATOM 2099 C CA . SER A 1 266 ? 5.845 -7.552 5.141 1.00 91.56 266 SER A CA 1
ATOM 2100 C C . SER A 1 266 ? 4.882 -6.699 5.966 1.00 91.56 266 SER A C 1
ATOM 2102 O O . SER A 1 266 ? 3.706 -7.052 6.093 1.00 91.56 266 SER A O 1
ATOM 2104 N N . TRP A 1 267 ? 5.357 -5.590 6.530 1.00 91.56 267 TRP A N 1
ATOM 2105 C CA . TRP A 1 267 ? 4.556 -4.753 7.423 1.00 91.56 267 TRP A CA 1
ATOM 2106 C C . TRP A 1 267 ? 4.596 -3.294 6.989 1.00 91.56 267 TRP A C 1
ATOM 2108 O O . TRP A 1 267 ? 5.675 -2.769 6.743 1.00 91.56 267 TRP A O 1
ATOM 2118 N N . VAL A 1 268 ? 3.425 -2.664 6.914 1.00 88.75 268 VAL A N 1
ATOM 2119 C CA . VAL A 1 268 ? 3.219 -1.237 6.617 1.00 88.75 268 VAL A CA 1
ATOM 2120 C C . VAL A 1 268 ? 3.250 -0.385 7.890 1.00 88.75 268 VAL A C 1
ATOM 2122 O O . VAL A 1 268 ? 3.176 0.835 7.827 1.00 88.75 268 VAL A O 1
ATOM 2125 N N . SER A 1 269 ? 3.298 -1.017 9.068 1.00 88.06 269 SER A N 1
ATOM 2126 C CA . SER A 1 269 ? 3.452 -0.323 10.344 1.00 88.06 269 SER A CA 1
ATOM 2127 C C . SER A 1 269 ? 4.034 -1.218 11.448 1.00 88.06 269 SER A C 1
ATOM 2129 O O . SER A 1 269 ? 3.895 -2.449 11.399 1.00 88.06 269 SER A O 1
ATOM 2131 N N . PRO A 1 270 ? 4.627 -0.628 12.507 1.00 88.50 270 PRO A N 1
ATOM 2132 C CA . PRO A 1 270 ? 5.060 -1.371 13.690 1.00 88.50 270 PRO A CA 1
ATOM 2133 C C . PRO A 1 270 ? 3.930 -2.162 14.364 1.00 88.50 270 PRO A C 1
ATOM 2135 O O . PRO A 1 270 ? 4.154 -3.289 14.802 1.00 88.50 270 PRO A O 1
ATOM 2138 N N . LEU A 1 271 ? 2.699 -1.630 14.391 1.00 91.94 271 LEU A N 1
ATOM 2139 C CA . LEU A 1 271 ? 1.544 -2.345 14.946 1.00 91.94 271 LEU A CA 1
ATOM 2140 C C . LEU A 1 271 ? 1.262 -3.652 14.200 1.00 91.94 271 LEU A C 1
ATOM 2142 O O . LEU A 1 271 ? 1.010 -4.673 14.842 1.00 91.94 271 LEU A O 1
ATOM 2146 N N . ALA A 1 272 ? 1.334 -3.651 12.865 1.00 93.62 272 ALA A N 1
ATOM 2147 C CA . ALA A 1 272 ? 1.118 -4.860 12.075 1.00 93.62 272 ALA A CA 1
ATOM 2148 C C . ALA A 1 272 ? 2.166 -5.939 12.382 1.00 93.62 272 ALA A C 1
ATOM 2150 O O . ALA A 1 272 ? 1.832 -7.123 12.508 1.00 93.62 272 ALA A O 1
ATOM 2151 N N . ARG A 1 273 ? 3.426 -5.529 12.578 1.00 92.44 273 ARG A N 1
ATOM 2152 C CA . ARG A 1 273 ? 4.511 -6.420 13.011 1.00 92.44 273 ARG A CA 1
ATOM 2153 C C . ARG A 1 273 ? 4.238 -6.995 14.400 1.00 92.44 273 ARG A C 1
ATOM 2155 O O . ARG A 1 273 ? 4.366 -8.205 14.584 1.00 92.44 273 ARG A O 1
ATOM 2162 N N . SER A 1 274 ? 3.833 -6.159 15.355 1.00 93.50 274 SER A N 1
ATOM 2163 C CA . SER A 1 274 ? 3.496 -6.593 16.715 1.00 93.50 274 SER A CA 1
ATOM 2164 C C . SER A 1 274 ? 2.346 -7.600 16.729 1.00 93.50 274 SER A C 1
ATOM 2166 O O . SER A 1 274 ? 2.473 -8.637 17.378 1.00 93.50 274 SER A O 1
ATOM 2168 N N . LEU A 1 275 ? 1.275 -7.362 15.961 1.00 96.19 275 LEU A N 1
ATOM 2169 C CA . LEU A 1 275 ? 0.153 -8.303 15.853 1.00 96.19 275 LEU A CA 1
ATOM 2170 C C . LEU A 1 275 ? 0.594 -9.635 15.246 1.00 96.19 275 LEU A C 1
ATOM 2172 O O . LEU A 1 275 ? 0.253 -10.691 15.768 1.00 96.19 275 LEU A O 1
ATOM 2176 N N . THR A 1 276 ? 1.380 -9.589 14.167 1.00 96.12 276 THR A N 1
ATOM 2177 C CA . THR A 1 276 ? 1.905 -10.800 13.517 1.00 96.12 276 THR A CA 1
ATOM 2178 C C . THR A 1 276 ? 2.697 -11.647 14.511 1.00 96.12 276 THR A C 1
ATOM 2180 O O . THR A 1 276 ? 2.484 -12.852 14.609 1.00 96.12 276 THR A O 1
ATOM 2183 N N . ARG A 1 277 ? 3.587 -11.022 15.297 1.00 95.69 277 ARG A N 1
ATOM 2184 C CA . ARG A 1 277 ? 4.372 -11.724 16.324 1.00 95.69 277 ARG A CA 1
ATOM 2185 C C . ARG A 1 277 ? 3.482 -12.305 17.415 1.00 95.69 277 ARG A C 1
ATOM 2187 O O . ARG A 1 277 ? 3.641 -13.479 17.723 1.00 95.69 277 ARG A O 1
ATOM 2194 N N . ALA A 1 278 ? 2.550 -11.518 17.951 1.00 96.75 278 ALA A N 1
ATOM 2195 C CA . ALA A 1 278 ? 1.638 -11.965 18.999 1.00 96.75 278 ALA A CA 1
ATOM 2196 C C . ALA A 1 278 ? 0.754 -13.139 18.540 1.00 96.75 278 ALA A C 1
ATOM 2198 O O . ALA A 1 278 ? 0.523 -14.077 19.298 1.00 96.75 278 ALA A O 1
ATOM 2199 N N . ALA A 1 279 ? 0.312 -13.135 17.281 1.00 97.00 279 ALA A N 1
ATOM 2200 C CA . ALA A 1 279 ? -0.431 -14.248 16.700 1.00 97.00 279 ALA A CA 1
ATOM 2201 C C . ALA A 1 279 ? 0.430 -15.514 16.564 1.00 97.00 279 ALA A C 1
ATOM 2203 O O . ALA A 1 279 ? 0.003 -16.600 16.949 1.00 97.00 279 ALA A O 1
ATOM 2204 N N . LEU A 1 280 ? 1.665 -15.380 16.064 1.00 95.94 280 LEU A N 1
ATOM 2205 C CA . LEU A 1 280 ? 2.592 -16.507 15.897 1.00 95.94 280 LEU A CA 1
ATOM 2206 C C . LEU A 1 280 ? 3.038 -17.126 17.232 1.00 95.94 280 LEU A C 1
ATOM 2208 O O . LEU A 1 280 ? 3.341 -18.315 17.276 1.00 95.94 280 LEU A O 1
ATOM 2212 N N . THR A 1 281 ? 3.085 -16.342 18.312 1.00 97.38 281 THR A N 1
ATOM 2213 C CA . THR A 1 281 ? 3.428 -16.816 19.665 1.00 97.38 281 THR A CA 1
ATOM 2214 C C . THR A 1 281 ? 2.213 -17.269 20.478 1.00 97.38 281 THR A C 1
ATOM 2216 O O . THR A 1 281 ? 2.377 -17.688 21.621 1.00 97.38 281 THR A O 1
ATOM 2219 N N . GLY A 1 282 ? 0.998 -17.181 19.924 1.00 96.75 282 GLY A N 1
ATOM 2220 C CA . GLY A 1 282 ? -0.243 -17.523 20.625 1.00 96.75 282 GLY A CA 1
ATOM 2221 C C . GLY A 1 282 ? -0.670 -16.518 21.703 1.00 96.75 282 GLY A C 1
ATOM 2222 O O . GLY A 1 282 ? -1.581 -16.811 22.472 1.00 96.75 282 GLY A O 1
ATOM 2223 N N . GLN A 1 283 ? -0.039 -15.341 21.767 1.00 96.94 283 GLN A N 1
ATOM 2224 C CA . GLN A 1 283 ? -0.444 -14.240 22.651 1.00 96.94 283 GLN A CA 1
ATOM 2225 C C . GLN A 1 283 ? -1.737 -13.563 22.181 1.00 96.94 283 GLN A C 1
ATOM 2227 O O . GLN A 1 283 ? -2.449 -12.983 22.993 1.00 96.94 283 GLN A O 1
ATOM 2232 N N . GLU A 1 284 ? -2.050 -13.652 20.887 1.00 96.44 284 GLU A N 1
ATOM 2233 C CA . GLU A 1 284 ? -3.272 -13.111 20.294 1.00 96.44 284 GLU A CA 1
ATOM 2234 C C . GLU A 1 284 ? -4.012 -14.154 19.457 1.00 96.44 284 GLU A C 1
ATOM 2236 O O . GLU A 1 284 ? -3.425 -14.853 18.631 1.00 96.44 284 GLU A O 1
ATOM 2241 N N . SER A 1 285 ? -5.334 -14.223 19.633 1.00 95.12 285 SER A N 1
ATOM 2242 C CA . SER A 1 285 ? -6.208 -15.076 18.822 1.00 95.12 285 SER A CA 1
ATOM 2243 C C . SER A 1 285 ? -6.721 -14.322 17.596 1.00 95.12 285 SER A C 1
ATOM 2245 O O . SER A 1 285 ? -7.183 -13.185 17.696 1.00 95.12 285 SER A O 1
ATOM 2247 N N . LEU A 1 286 ? -6.704 -14.983 16.435 1.00 94.25 286 LEU A N 1
ATOM 2248 C CA . LEU A 1 286 ? -7.114 -14.411 15.144 1.00 94.25 286 LEU A CA 1
ATOM 2249 C C . LEU A 1 286 ? -8.568 -14.715 14.748 1.00 94.25 286 LEU A C 1
ATOM 2251 O O . LEU A 1 286 ? -8.933 -14.610 13.573 1.00 94.25 286 LEU A O 1
ATOM 2255 N N . ASN A 1 287 ? -9.400 -15.090 15.719 1.00 92.00 287 ASN A N 1
ATOM 2256 C CA . ASN A 1 287 ? -10.824 -15.314 15.494 1.00 92.00 287 ASN A CA 1
ATOM 2257 C C . ASN A 1 287 ? -11.532 -13.975 15.239 1.00 92.00 287 ASN A C 1
ATOM 2259 O O . ASN A 1 287 ? -11.572 -13.116 16.123 1.00 92.00 287 ASN A O 1
ATOM 2263 N N . GLN A 1 288 ? -12.094 -13.803 14.038 1.00 90.81 288 GLN A N 1
ATOM 2264 C CA . GLN A 1 288 ? -12.943 -12.655 13.720 1.00 90.81 288 GLN A CA 1
ATOM 2265 C C . GLN A 1 288 ? -14.224 -12.726 14.547 1.00 90.81 288 GLN A C 1
ATOM 2267 O O . GLN A 1 288 ? -14.891 -13.760 14.594 1.00 90.81 288 GLN A O 1
ATOM 2272 N N . LYS A 1 289 ? -14.580 -11.612 15.181 1.00 93.06 289 LYS A N 1
ATOM 2273 C CA . LYS A 1 289 ? -15.843 -11.468 15.913 1.00 93.06 289 LYS A CA 1
ATOM 2274 C C . LYS A 1 289 ? -16.908 -10.733 15.090 1.00 93.06 289 LYS A C 1
ATOM 2276 O O . LYS A 1 289 ? -18.016 -10.524 15.578 1.00 93.06 289 LYS A O 1
ATOM 2281 N N . LEU A 1 290 ? -16.581 -10.345 13.853 1.00 94.38 290 LEU A N 1
ATOM 2282 C CA . LEU A 1 290 ? -17.415 -9.535 12.961 1.00 94.38 290 LEU A CA 1
ATOM 2283 C C . LEU A 1 290 ? -17.826 -8.214 13.628 1.00 94.38 290 LEU A C 1
ATOM 2285 O O . LEU A 1 290 ? -18.971 -7.760 13.515 1.00 94.38 290 LEU A O 1
ATOM 2289 N N . LEU A 1 291 ? -16.885 -7.624 14.370 1.00 96.19 291 LEU A N 1
ATOM 2290 C CA . LEU A 1 291 ? -17.067 -6.353 15.079 1.00 96.19 291 LEU A CA 1
ATOM 2291 C C . LEU A 1 291 ? -16.859 -5.152 14.161 1.00 96.19 291 LEU A C 1
ATOM 2293 O O . LEU A 1 291 ? -17.362 -4.069 14.450 1.00 96.19 291 LEU A O 1
ATOM 2297 N N . ILE A 1 292 ? -16.146 -5.356 13.054 1.00 97.19 292 ILE A N 1
ATOM 2298 C CA . ILE A 1 292 ? -15.899 -4.342 12.039 1.00 97.19 292 ILE A CA 1
ATOM 2299 C C . ILE A 1 292 ? -16.441 -4.847 10.706 1.00 97.19 292 ILE A C 1
ATOM 2301 O O . ILE A 1 292 ? -16.164 -5.968 10.287 1.00 97.19 292 ILE A O 1
ATOM 2305 N N . SER A 1 293 ? -17.228 -4.005 10.044 1.00 96.75 293 SER A N 1
ATOM 2306 C CA . SER A 1 293 ? -17.828 -4.280 8.737 1.00 96.75 293 SER A CA 1
ATOM 2307 C C . SER A 1 293 ? -17.270 -3.331 7.682 1.00 96.75 293 SER A C 1
ATOM 2309 O O . SER A 1 293 ? -16.946 -2.183 7.982 1.00 96.75 293 SER A O 1
ATOM 2311 N N . ARG A 1 294 ? -17.114 -3.816 6.447 1.00 96.31 294 ARG A N 1
ATOM 2312 C CA . ARG A 1 294 ? -16.667 -3.005 5.308 1.00 96.31 294 ARG A CA 1
ATOM 2313 C C . ARG A 1 294 ? -17.837 -2.186 4.754 1.00 96.31 294 ARG A C 1
ATOM 2315 O O . ARG A 1 294 ? -18.941 -2.710 4.623 1.00 96.31 294 ARG A O 1
ATOM 2322 N N . LYS A 1 295 ? -17.577 -0.928 4.398 1.00 95.19 295 LYS A N 1
ATOM 2323 C CA . LYS A 1 295 ? -18.514 -0.028 3.716 1.00 95.19 295 LYS A CA 1
ATOM 2324 C C . LYS A 1 295 ? -18.248 -0.015 2.214 1.00 95.19 295 LYS A C 1
ATOM 2326 O O . LYS A 1 295 ? -17.089 -0.005 1.800 1.00 95.19 295 LYS A O 1
ATOM 2331 N N . TYR A 1 296 ? -19.315 0.031 1.422 1.00 93.19 296 TYR A N 1
ATOM 2332 C CA . TYR A 1 296 ? -19.263 0.058 -0.041 1.00 93.19 296 TYR A CA 1
ATOM 2333 C C . TYR A 1 296 ? -19.921 1.331 -0.593 1.00 93.19 296 TYR A C 1
ATOM 2335 O O . TYR A 1 296 ? -20.673 1.993 0.127 1.00 93.19 296 TYR A O 1
ATOM 2343 N N . ARG A 1 297 ? -19.582 1.693 -1.835 1.00 83.62 297 ARG A N 1
ATOM 2344 C CA . ARG A 1 297 ? -20.233 2.762 -2.613 1.00 83.62 297 ARG A CA 1
ATOM 2345 C C . ARG A 1 297 ? -21.570 2.337 -3.195 1.00 83.62 297 ARG A C 1
ATOM 2347 O O . ARG A 1 297 ? -21.677 1.156 -3.587 1.00 83.62 297 ARG A O 1
#

pLDDT: mean 82.61, std 15.62, range [34.31, 97.88]

Foldseek 3Di:
DDPDPPPPPDDPPPPQAPPPPPPAPQFFEAALVNDDQVLLVVQLCDQFFDFDPDPVGHGADTDGGNVPQFQFKWFCQPLLHNHIWTWGWGKDFLQRSVLAGPPALLRQLQDCVNHQAVHHRRHYSSHNLRIDTATEDIQCQFQAFDQDPNDTGRSVVVNVHHLVPDDPVSVLSRQLLRCLQFQAHYDYDDLPDDDPPPDCAASSNVSNVLSNVLSVVQVVVQPRDPNPPDPPPSHGHRDPCSNVSNSVSSVVSVQQRGGQLCSHDHHSDPSSVVSNVCVVVVVDDSDHPNSMDTDGD

Sequence (297 aa):
MVPPGPGDGHPEGCLFCKESPRELKNYKTKHGELKDEGVLEKSLWSKEPLISNDKKVGPLYPLSGGNDQTTGWTAKPGALEEFEVNMSAAPHHIIPGNAAMAPSSLETWTRADKGKIKQDIGYTIDGALNGIFLPHLPEIYWTKRIEHHGRKIPMAEYYGQKWLTLSEGSKQSIGFLIMRETYLQMHYTDHSAPYDAGSPLSYDDETKTACNRLGDLMENFSRACERSKDADDGKHYPPYALVHRINLASERFRSRITGRPDSWKSWVSPLARSLTRAALTGQESLNQKLLISRKYR

Organism: Myxococcus stipitatus (strain DSM 14675 / JCM 12634 / Mx s8) (NCBI:txid1278073)

Radius of gyration: 24.07 Å; chains: 1; bounding box: 57×46×82 Å